Protein AF-A0A1D6H6R1-F1 (afdb_monomer)

pLDDT: mean 71.22, std 27.66, range [22.0, 96.31]

Secondary structure (DSSP, 8-state):
---PPPGGGTGGGG------------------------------------S--SSSSSSHHHHHHHHHHHHHHHHHHH-SSSSS----TT-TTHHHHHHHHHHHHTT-----S----EEEE-TTS-EEEEEETTEEEE-S-----GGG-GGG--------------SSPPTTSTT-SS------TTTTT-----

InterPro domains:
  IPR000806 Rab GDI protein [PR00892] (141-155)
  IPR000806 Rab GDI protein [PR00892] (184-194)
  IPR018203 GDP dissociation inhibitor [PF00996] (69-194)
  IPR018203 GDP dissociation inhibitor [PR00891] (73-90)
  IPR018203 GDP dissociation inhibitor [PR00891] (91-112)
  IPR018203 GDP dissociation inhibitor [PTHR11787] (65-194)
  IPR036188 FAD/NAD(P)-binding domain superfamily [G3DSA:3.50.50.60] (46-194)
  IPR036188 FAD/NAD(P)-binding domain superfamily [SSF51905] (69-191)

Sequence (194 aa):
MSRSISSAEVDRFAGGAGSPPSSSSSAQSPVRSTPVSVVLIWSCCRSTSSRHFQWRATTVQLYLPIVCLYLYAHSLARFQGGSPYIYPLYGLGELPQGFARLSAVYGGTYMLNKPDCKVEFDMEGKVCGVTSEGETAKCKKVVCDPSYLQNKVRKIGRVVRAIAIMSHPIPNTNESHSVQIILPQKQLGRRSNM

Mean predicted aligned error: 16.02 Å

Solvent-accessible surface area (backbone atoms only — not comparable to full-atom values): 13926 Å² total; per-residue (Å²): 140,86,81,83,85,56,78,75,65,60,60,67,76,72,74,84,81,89,84,89,90,83,90,82,90,82,82,90,78,91,79,81,91,70,88,80,80,84,76,89,70,90,72,82,78,81,76,90,72,88,86,89,82,89,79,70,72,73,69,58,69,67,50,54,63,54,51,53,50,51,52,46,54,55,39,32,72,70,45,95,75,87,44,61,75,84,78,61,81,93,37,79,67,51,57,63,52,51,53,51,51,55,40,40,76,75,72,48,86,85,83,78,94,72,62,78,62,41,75,41,62,45,98,88,69,45,58,48,28,39,34,35,90,90,45,71,52,75,40,83,74,87,87,78,62,63,85,74,42,61,93,81,58,78,92,79,76,86,84,90,85,85,90,83,89,72,98,64,68,65,84,95,50,86,72,48,94,72,84,86,86,84,79,60,46,77,84,68,74,52,82,81,87,110

Organism: Zea mays (NCBI:txid4577)

Radius of gyration: 25.74 Å; Cα contacts (8 Å, |Δi|>4): 86; chains: 1; bounding box: 51×43×66 Å

Foldseek 3Di:
DDDDDDPVVVVVVVDDDDDDDDDDDDDDDDDDDDPPPPPPDPPPDPDDDDDPDPPPPPVVPPVVVVVVVVLQVVLCVPDPPNGSDDADPVGPVVVVVVVVVVVVVVVDDDDPPFPDWAFDADPVRFTQFIDTPNDTDGDRDDDDDCVRPVVPDDDDDDDDDDDDDDPAADPPPVRDPDDDDDDDCVNVVHPPPD

Structure (mmCIF, N/CA/C/O backbone):
data_AF-A0A1D6H6R1-F1
#
_entry.id   AF-A0A1D6H6R1-F1
#
loop_
_atom_site.group_PDB
_atom_site.id
_atom_site.type_symbol
_atom_site.label_atom_id
_atom_site.label_alt_id
_atom_site.label_comp_id
_atom_site.label_asym_id
_atom_site.label_entity_id
_atom_site.label_seq_id
_atom_site.pdbx_PDB_ins_code
_atom_site.Cartn_x
_atom_site.Cartn_y
_atom_site.Cartn_z
_atom_site.occupancy
_atom_site.B_iso_or_equiv
_atom_site.auth_seq_id
_atom_site.auth_comp_id
_atom_site.auth_asym_id
_atom_site.auth_atom_id
_atom_site.pdbx_PDB_model_num
ATOM 1 N N . MET A 1 1 ? -26.360 2.895 37.167 1.00 32.31 1 MET A N 1
ATOM 2 C CA . MET A 1 1 ? -25.215 2.838 38.102 1.00 32.31 1 MET A CA 1
ATOM 3 C C . MET A 1 1 ? -23.950 2.584 37.299 1.00 32.31 1 MET A C 1
ATOM 5 O O . MET A 1 1 ? -23.645 1.454 36.951 1.00 32.31 1 MET A O 1
ATOM 9 N N . SER A 1 2 ? -23.295 3.666 36.895 1.00 28.33 2 SER A N 1
ATOM 10 C CA . SER A 1 2 ? -22.092 3.689 36.064 1.00 28.33 2 SER A CA 1
ATOM 11 C C . SER A 1 2 ? -20.846 3.608 36.942 1.00 28.33 2 SER A C 1
ATOM 13 O O . SER A 1 2 ? -20.652 4.479 37.788 1.00 28.33 2 SER A O 1
ATOM 15 N N . ARG A 1 3 ? -19.984 2.613 36.726 1.00 25.69 3 ARG A N 1
ATOM 16 C CA . ARG A 1 3 ? -18.603 2.657 37.219 1.00 25.69 3 ARG A CA 1
ATOM 17 C C . ARG A 1 3 ? -17.678 2.959 36.046 1.00 25.69 3 ARG A C 1
ATOM 19 O O . ARG A 1 3 ? -17.574 2.179 35.107 1.00 25.69 3 ARG A O 1
ATOM 26 N N . SER A 1 4 ? -17.071 4.137 36.091 1.00 29.86 4 SER A N 1
ATOM 27 C CA . SER A 1 4 ? -15.922 4.525 35.281 1.00 29.86 4 SER A CA 1
ATOM 28 C C . SER A 1 4 ? -14.695 3.786 35.808 1.00 29.86 4 SER A C 1
ATOM 30 O O . SER A 1 4 ? -14.313 3.989 36.959 1.00 29.86 4 SER A O 1
ATOM 32 N N . ILE A 1 5 ? -14.106 2.928 34.983 1.00 34.84 5 ILE A N 1
ATOM 33 C CA . ILE A 1 5 ? -12.839 2.261 35.288 1.00 34.84 5 ILE A CA 1
ATOM 34 C C . ILE A 1 5 ? -11.719 3.299 35.138 1.00 34.84 5 ILE A C 1
ATOM 36 O O . ILE A 1 5 ? -11.653 4.000 34.125 1.00 34.84 5 ILE A O 1
ATOM 40 N N . SER A 1 6 ? -10.906 3.465 36.183 1.00 29.81 6 SER A N 1
ATOM 41 C CA . SER A 1 6 ? -9.798 4.423 36.230 1.00 29.81 6 SER A CA 1
ATOM 42 C C . SER A 1 6 ? -8.530 3.815 35.622 1.00 29.81 6 SER A C 1
ATOM 44 O O . SER A 1 6 ? -8.387 2.595 35.556 1.00 29.81 6 SER A O 1
ATOM 46 N N . SER A 1 7 ? -7.587 4.662 35.198 1.00 37.59 7 SER A N 1
ATOM 47 C CA . SER A 1 7 ? -6.332 4.263 34.539 1.00 37.59 7 SER A CA 1
ATOM 48 C C . SER A 1 7 ? -5.504 3.216 35.301 1.00 37.59 7 SER A C 1
ATOM 50 O O . SER A 1 7 ? -4.702 2.527 34.688 1.00 37.59 7 SER A O 1
ATOM 52 N N . ALA A 1 8 ? -5.737 3.039 36.605 1.00 33.97 8 ALA A N 1
ATOM 53 C CA . ALA A 1 8 ? -5.066 2.034 37.428 1.00 33.97 8 ALA A CA 1
ATOM 54 C C . ALA A 1 8 ? -5.493 0.582 37.121 1.00 33.97 8 ALA A C 1
ATOM 56 O O . ALA A 1 8 ? -4.781 -0.354 37.477 1.00 33.97 8 ALA A O 1
ATOM 57 N N . GLU A 1 9 ? -6.640 0.365 36.470 1.00 32.97 9 GLU A N 1
ATOM 58 C CA . GLU A 1 9 ? -7.107 -0.984 36.110 1.00 32.97 9 GLU A CA 1
ATOM 59 C C . GLU A 1 9 ? -6.503 -1.474 34.785 1.00 32.97 9 GLU A C 1
ATOM 61 O O . GLU A 1 9 ? -6.401 -2.678 34.570 1.00 32.97 9 GLU A O 1
ATOM 66 N N . VAL A 1 10 ? -6.010 -0.552 33.948 1.00 42.12 10 VAL A N 1
ATOM 67 C CA . VAL A 1 10 ? -5.266 -0.861 32.715 1.00 42.12 10 VAL A CA 1
ATOM 68 C C . VAL A 1 10 ? -3.865 -1.390 33.039 1.00 42.12 10 VAL A C 1
ATOM 70 O O . VAL A 1 10 ? -3.388 -2.303 32.375 1.00 42.12 10 VAL A O 1
ATOM 73 N N . ASP A 1 11 ? -3.230 -0.916 34.113 1.00 31.95 11 ASP A N 1
ATOM 74 C CA . ASP A 1 11 ? -1.878 -1.359 34.485 1.00 31.95 11 ASP A CA 1
ATOM 75 C C . ASP A 1 11 ? -1.830 -2.806 35.012 1.00 31.95 11 ASP A C 1
ATOM 77 O O . ASP A 1 11 ? -0.789 -3.461 34.942 1.00 31.95 11 ASP A O 1
ATOM 81 N N . ARG A 1 12 ? -2.963 -3.370 35.460 1.00 32.16 12 ARG A N 1
ATOM 82 C CA . ARG A 1 12 ? -3.049 -4.808 35.781 1.00 32.16 12 ARG A CA 1
ATOM 83 C C . ARG A 1 12 ? -3.042 -5.709 34.543 1.00 32.16 12 ARG A C 1
ATOM 85 O O . ARG A 1 12 ? -2.718 -6.884 34.684 1.00 32.16 12 ARG A O 1
ATOM 92 N N . PHE A 1 13 ? -3.336 -5.182 33.351 1.00 35.25 13 PHE A N 1
ATOM 93 C CA . PHE A 1 13 ? -3.274 -5.946 32.097 1.00 35.25 13 PHE A CA 1
ATOM 94 C C . PHE A 1 13 ? -1.839 -6.189 31.600 1.00 35.25 13 PHE A C 1
ATOM 96 O O . PHE A 1 13 ? -1.636 -7.041 30.741 1.00 35.25 13 PHE A O 1
ATOM 103 N N . ALA A 1 14 ? -0.839 -5.476 32.131 1.00 40.69 14 ALA A N 1
ATOM 104 C CA . ALA A 1 14 ? 0.542 -5.525 31.638 1.00 40.69 14 ALA A CA 1
ATOM 105 C C . ALA A 1 14 ? 1.522 -6.328 32.527 1.00 40.69 14 ALA A C 1
ATOM 107 O O . ALA A 1 14 ? 2.712 -6.403 32.222 1.00 40.69 14 ALA A O 1
ATOM 108 N N . GLY A 1 15 ? 1.066 -6.920 33.636 1.00 27.27 15 GLY A N 1
ATOM 109 C CA . GLY A 1 15 ? 1.947 -7.534 34.637 1.00 27.27 15 GLY A CA 1
ATOM 110 C C . GLY A 1 15 ? 2.238 -9.017 34.401 1.00 27.27 15 GLY A C 1
ATOM 111 O O . GLY A 1 15 ? 1.460 -9.862 34.833 1.00 27.27 15 GLY A O 1
ATOM 112 N N . GLY A 1 16 ? 3.386 -9.346 33.796 1.00 27.36 16 GLY A N 1
ATOM 113 C CA . GLY A 1 16 ? 3.821 -10.740 33.654 1.00 27.36 16 GLY A CA 1
ATOM 114 C C . GLY A 1 16 ? 5.243 -10.972 33.130 1.00 27.36 16 GLY A C 1
ATOM 115 O O . GLY A 1 16 ? 5.381 -11.701 32.158 1.00 27.36 16 GLY A O 1
ATOM 116 N N . ALA A 1 17 ? 6.276 -10.374 33.748 1.00 33.66 17 ALA A N 1
ATOM 117 C CA . ALA A 1 17 ? 7.643 -10.929 33.893 1.00 33.66 17 ALA A CA 1
ATOM 118 C C . ALA A 1 17 ? 8.566 -9.946 34.664 1.00 33.66 17 ALA A C 1
ATOM 120 O O . ALA A 1 17 ? 8.769 -8.820 34.219 1.00 33.66 17 ALA A O 1
ATOM 121 N N . GLY A 1 18 ? 9.125 -10.362 35.813 1.00 26.91 18 GLY A N 1
ATOM 122 C CA . GLY A 1 18 ? 10.263 -9.699 36.498 1.00 26.91 18 GLY A CA 1
ATOM 123 C C . GLY A 1 18 ? 11.606 -10.076 35.838 1.00 26.91 18 GLY A C 1
ATOM 124 O O . GLY A 1 18 ? 11.633 -11.031 35.070 1.00 26.91 18 GLY A O 1
ATOM 125 N N . SER A 1 19 ? 12.766 -9.429 36.027 1.00 30.88 19 SER A N 1
ATOM 126 C CA . SER A 1 19 ? 13.337 -8.525 37.058 1.00 30.88 19 SER A CA 1
ATOM 127 C C . SER A 1 19 ? 14.607 -7.815 36.451 1.00 30.88 19 SER A C 1
ATOM 129 O O . SER A 1 19 ? 14.811 -7.958 35.250 1.00 30.88 19 SER A O 1
ATOM 131 N N . PRO A 1 20 ? 15.532 -7.142 37.192 1.00 36.28 20 PRO A N 1
ATOM 132 C CA . PRO A 1 20 ? 15.551 -5.707 37.542 1.00 36.28 20 PRO A CA 1
ATOM 133 C C . PRO A 1 20 ? 16.858 -4.968 37.054 1.00 36.28 20 PRO A C 1
ATOM 135 O O . PRO A 1 20 ? 17.409 -5.371 36.036 1.00 36.28 20 PRO A O 1
ATOM 138 N N . PRO A 1 21 ? 17.350 -3.851 37.653 1.00 35.62 21 PRO A N 1
ATOM 139 C CA . PRO A 1 21 ? 17.258 -2.494 37.098 1.00 35.62 21 PRO A CA 1
ATOM 140 C C . PRO A 1 21 ? 18.612 -1.825 36.746 1.00 35.62 21 PRO A C 1
ATOM 142 O O . PRO A 1 21 ? 19.658 -2.165 37.292 1.00 35.62 21 PRO A O 1
ATOM 145 N N . SER A 1 22 ? 18.587 -0.760 35.935 1.00 29.23 22 SER A N 1
ATOM 146 C CA . SER A 1 22 ? 19.674 0.233 35.906 1.00 29.23 22 SER A CA 1
ATOM 147 C C . SER A 1 22 ? 19.120 1.656 35.871 1.00 29.23 22 SER A C 1
ATOM 149 O O . SER A 1 22 ? 18.407 2.058 34.955 1.00 29.23 22 SER A O 1
ATOM 151 N N . SER A 1 23 ? 19.461 2.392 36.921 1.00 26.36 23 SER A N 1
ATOM 152 C CA . SER A 1 23 ? 19.152 3.783 37.225 1.00 26.36 23 SER A CA 1
AT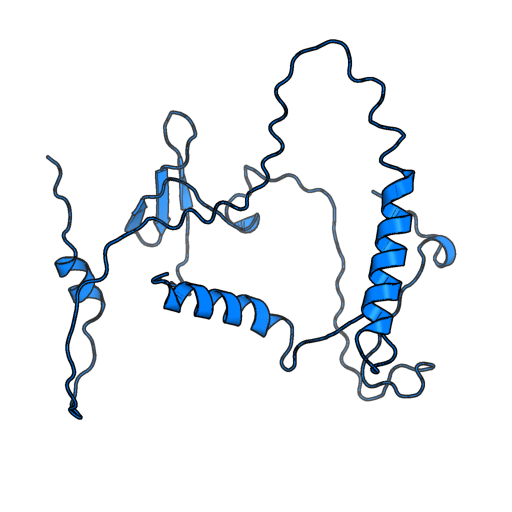OM 153 C C . SER A 1 23 ? 19.670 4.785 36.191 1.00 26.36 23 SER A C 1
ATOM 155 O O . SER A 1 23 ? 20.844 4.752 35.836 1.00 26.36 23 SER A O 1
ATOM 157 N N . SER A 1 24 ? 18.862 5.787 35.847 1.00 28.64 24 SER A N 1
ATOM 158 C CA . SER A 1 24 ? 19.254 7.194 36.035 1.00 28.64 24 SER A CA 1
ATOM 159 C C . SER A 1 24 ? 18.058 8.126 35.833 1.00 28.64 24 SER A C 1
ATOM 161 O O . SER A 1 24 ? 17.259 8.012 34.911 1.00 28.64 24 SER A O 1
ATOM 163 N N . SER A 1 25 ? 17.931 9.019 36.800 1.00 24.08 25 SER A N 1
ATOM 164 C CA . SER A 1 25 ? 16.938 10.064 36.989 1.00 24.08 25 SER A CA 1
ATOM 165 C C . SER A 1 25 ? 17.108 11.241 36.027 1.00 24.08 25 SER A C 1
ATOM 167 O O . SER A 1 25 ? 18.229 11.706 35.842 1.00 24.08 25 SER A O 1
ATOM 169 N N . SER A 1 26 ? 16.008 11.839 35.560 1.00 27.97 26 SER A N 1
ATOM 170 C CA . SER A 1 26 ? 15.872 13.308 35.535 1.00 27.97 26 SER A CA 1
ATOM 171 C C . SER A 1 26 ? 14.439 13.777 35.229 1.00 27.97 26 SER A C 1
ATOM 173 O O . SER A 1 26 ? 13.872 13.510 34.180 1.00 27.97 26 SER A O 1
ATOM 175 N N . ALA A 1 27 ? 13.886 14.474 36.226 1.00 27.47 27 ALA A N 1
ATOM 176 C CA . ALA A 1 27 ? 12.969 15.616 36.181 1.00 27.47 27 ALA A CA 1
ATOM 177 C C . ALA A 1 27 ? 11.822 15.656 35.143 1.00 27.47 27 ALA A C 1
ATOM 179 O O . ALA A 1 27 ? 11.993 16.018 33.981 1.00 27.47 27 ALA A O 1
ATOM 180 N N . GLN A 1 28 ? 10.600 15.461 35.650 1.00 24.27 28 GLN A N 1
ATOM 181 C CA . GLN A 1 28 ? 9.362 15.967 35.054 1.00 24.27 28 GLN A CA 1
ATOM 182 C C . GLN A 1 28 ? 9.297 17.501 35.136 1.00 24.27 28 GLN A C 1
ATOM 184 O O . GLN A 1 28 ? 9.602 18.092 36.171 1.00 24.27 28 GLN A O 1
ATOM 189 N N . SER A 1 29 ? 8.786 18.133 34.079 1.00 29.12 29 SER A N 1
ATOM 190 C CA . SER A 1 29 ? 8.132 19.445 34.155 1.00 29.12 29 SER A CA 1
ATOM 191 C C . SER A 1 29 ? 6.870 19.439 33.273 1.00 29.12 29 SER A C 1
ATOM 193 O O . SER A 1 29 ? 6.821 18.700 32.286 1.00 29.12 29 SER A O 1
ATOM 195 N N . PRO A 1 30 ? 5.803 20.174 33.643 1.00 26.70 30 PRO A N 1
ATOM 196 C CA . PRO A 1 30 ? 4.476 19.971 33.076 1.00 26.70 30 PRO A CA 1
ATOM 197 C C . PRO A 1 30 ? 4.277 20.854 31.840 1.00 26.70 30 PRO A C 1
ATOM 199 O O . PRO A 1 30 ? 4.249 22.080 31.947 1.00 26.70 30 PRO A O 1
ATOM 202 N N . VAL A 1 31 ? 4.087 20.257 30.660 1.00 30.23 31 VAL A N 1
ATOM 203 C CA . VAL A 1 31 ? 3.723 21.016 29.453 1.00 30.23 31 VAL A CA 1
ATOM 204 C C . VAL A 1 31 ? 2.234 20.847 29.173 1.00 30.23 31 VAL A C 1
ATOM 206 O O . VAL A 1 31 ? 1.738 19.756 28.901 1.00 30.23 31 VAL A O 1
ATOM 209 N N . ARG A 1 32 ? 1.535 21.980 29.293 1.00 25.09 32 ARG A N 1
ATOM 210 C CA . ARG A 1 32 ? 0.114 22.213 29.015 1.00 25.09 32 ARG A CA 1
ATOM 211 C C . ARG A 1 32 ? -0.384 21.474 27.772 1.00 25.09 32 ARG A C 1
ATOM 213 O O . ARG A 1 32 ? 0.149 21.626 26.676 1.00 25.09 32 ARG A O 1
ATOM 220 N N . SER A 1 33 ? -1.500 20.780 27.954 1.00 27.66 33 SER A N 1
ATOM 221 C CA . SER A 1 33 ? -2.322 20.196 26.906 1.00 27.66 33 SER A CA 1
ATOM 222 C C . SER A 1 33 ? -2.889 21.281 25.984 1.00 27.66 33 SER A C 1
ATOM 224 O O . SER A 1 33 ? -3.720 22.099 26.376 1.00 27.66 33 SER A O 1
ATOM 226 N N . THR A 1 34 ? -2.467 21.264 24.724 1.00 29.52 34 THR A N 1
ATOM 227 C CA . THR A 1 34 ? -3.212 21.880 23.622 1.00 29.52 34 THR A CA 1
ATOM 228 C C . THR A 1 34 ? -3.677 20.749 22.707 1.00 29.52 34 THR A C 1
ATOM 230 O O . THR A 1 34 ? -2.868 19.899 22.331 1.00 29.52 34 THR A O 1
ATOM 233 N N . PRO A 1 35 ? -4.974 20.652 22.370 1.00 30.62 35 PRO A N 1
ATOM 234 C CA . PRO A 1 35 ? -5.436 19.640 21.435 1.00 30.62 35 PRO A CA 1
ATOM 235 C C . PRO A 1 35 ? -5.021 20.048 20.018 1.00 30.62 35 PRO A C 1
ATOM 237 O O . PRO A 1 35 ? -5.662 20.886 19.380 1.00 30.62 35 PRO A O 1
ATOM 240 N N . VAL A 1 36 ? -3.939 19.449 19.518 1.00 28.55 36 VAL A N 1
ATOM 241 C CA . VAL A 1 36 ? -3.535 19.570 18.114 1.00 28.55 36 VAL A CA 1
ATOM 242 C C . VAL A 1 36 ? -4.574 18.834 17.270 1.00 28.55 36 VAL A C 1
ATOM 244 O O . VAL A 1 36 ? -4.577 17.611 17.143 1.00 28.55 36 VAL A O 1
ATOM 247 N N . SER A 1 37 ? -5.510 19.602 16.723 1.00 27.05 37 SER A N 1
ATOM 248 C CA . SER A 1 37 ? -6.520 19.119 15.789 1.00 27.05 37 SER A CA 1
ATOM 249 C C . SER A 1 37 ? -5.871 18.886 14.426 1.00 27.05 37 SER A C 1
ATOM 251 O O . SER A 1 37 ? -5.949 19.736 13.545 1.00 27.05 37 SER A O 1
ATOM 253 N N . VAL A 1 38 ? -5.232 17.732 14.226 1.00 28.67 38 VAL A N 1
ATOM 254 C CA . VAL A 1 38 ? -4.884 17.274 12.873 1.00 28.67 38 VAL A CA 1
ATOM 255 C C . VAL A 1 38 ? -6.112 16.586 12.283 1.00 28.67 38 VAL A C 1
ATOM 257 O O . VAL A 1 38 ? -6.281 15.371 12.346 1.00 28.67 38 VAL A O 1
ATOM 260 N N . VAL A 1 39 ? -7.010 17.398 11.729 1.00 30.48 39 VAL A N 1
ATOM 261 C CA . VAL A 1 39 ? -8.078 16.950 10.831 1.00 30.48 39 VAL A CA 1
ATOM 262 C C . VAL A 1 39 ? -7.702 17.419 9.431 1.00 30.48 39 VAL A C 1
ATOM 264 O O . VAL A 1 39 ? -8.123 18.477 8.982 1.00 30.48 39 VAL A O 1
ATOM 267 N N . LEU A 1 40 ? -6.908 16.619 8.723 1.00 27.75 40 LEU A N 1
ATOM 268 C CA . LEU A 1 40 ? -6.847 16.682 7.264 1.00 27.75 40 LEU A CA 1
ATOM 269 C C . LEU A 1 40 ? -7.762 15.590 6.710 1.00 27.75 40 LEU A C 1
ATOM 271 O O . LEU A 1 40 ? -7.327 14.549 6.232 1.00 27.75 40 LEU A O 1
ATOM 275 N N . ILE A 1 41 ? -9.066 15.840 6.815 1.00 33.06 41 ILE A N 1
ATOM 276 C CA . ILE A 1 41 ? -10.070 15.184 5.980 1.00 33.06 41 ILE A CA 1
ATOM 277 C C . ILE A 1 41 ? -10.738 16.313 5.217 1.00 33.06 41 ILE A C 1
ATOM 279 O O . ILE A 1 41 ? -11.607 17.011 5.740 1.00 33.06 41 ILE A O 1
ATOM 283 N N . TRP A 1 42 ? -10.298 16.513 3.977 1.00 22.00 42 TRP A N 1
ATOM 284 C CA . TRP A 1 42 ? -10.991 17.370 3.030 1.00 22.00 42 TRP A CA 1
ATOM 285 C C . TRP A 1 42 ? -12.306 16.680 2.652 1.00 22.00 42 TRP A C 1
ATOM 287 O O . TRP A 1 42 ? -12.403 15.933 1.682 1.00 22.00 42 TRP A O 1
ATOM 297 N N . SER A 1 43 ? -13.316 16.866 3.500 1.00 31.03 43 SER A N 1
ATOM 298 C CA . SER A 1 43 ? -14.686 16.467 3.217 1.00 31.03 43 SER A CA 1
ATOM 299 C C . SER A 1 43 ? -15.276 17.505 2.269 1.00 31.03 43 SER A C 1
ATOM 301 O O . SER A 1 43 ? -15.626 18.615 2.673 1.00 31.03 43 SER A O 1
ATOM 303 N N . CYS A 1 44 ? -15.345 17.162 0.983 1.00 26.42 44 CYS A N 1
ATOM 304 C CA . CYS A 1 44 ? -16.134 17.905 0.011 1.00 26.42 44 CYS A CA 1
ATOM 305 C C . CYS A 1 44 ? -17.617 17.695 0.358 1.00 26.42 44 CYS A C 1
ATOM 307 O O . CYS A 1 44 ? -18.255 16.737 -0.076 1.00 26.42 44 CYS A O 1
ATOM 309 N N . CYS A 1 45 ? -18.137 18.569 1.219 1.00 30.45 45 CYS A N 1
ATOM 310 C CA . CYS A 1 45 ? -19.526 18.582 1.647 1.00 30.45 45 CYS A CA 1
ATOM 311 C C . CYS A 1 45 ? -20.411 18.986 0.454 1.00 30.45 45 CYS A C 1
ATOM 313 O O . CYS A 1 45 ? -20.544 20.165 0.125 1.00 30.45 45 CYS A O 1
ATOM 315 N N . ARG A 1 46 ? -20.983 17.996 -0.240 1.00 30.91 46 ARG A N 1
ATOM 316 C CA . ARG A 1 46 ? -22.038 18.200 -1.242 1.00 30.91 46 ARG A CA 1
ATOM 317 C C . ARG A 1 46 ? -23.357 18.431 -0.505 1.00 30.91 46 ARG A C 1
ATOM 319 O O . ARG A 1 46 ? -24.080 17.486 -0.212 1.00 30.91 46 ARG A O 1
ATOM 326 N N . SER A 1 47 ? -23.652 19.693 -0.198 1.00 29.16 47 SER A N 1
ATOM 327 C CA . SER A 1 47 ? -25.014 20.111 0.134 1.00 29.16 47 SER A CA 1
ATOM 328 C C . SER A 1 47 ? -25.797 20.291 -1.164 1.00 29.16 47 SER A C 1
ATOM 330 O O . SER A 1 47 ? -25.427 21.079 -2.037 1.00 29.16 47 SER A O 1
ATOM 332 N N . THR A 1 48 ? -26.844 19.491 -1.307 1.00 36.44 48 THR A N 1
ATOM 333 C CA . THR A 1 48 ? -27.770 19.493 -2.434 1.00 36.44 48 THR A CA 1
ATOM 334 C C . THR A 1 48 ? -28.686 20.709 -2.315 1.00 36.44 48 THR A C 1
ATOM 336 O O . THR A 1 48 ? -29.647 20.685 -1.554 1.00 36.44 48 THR A O 1
ATOM 339 N N . SER A 1 49 ? -28.415 21.763 -3.083 1.00 29.03 49 SER A N 1
ATOM 340 C CA . SER A 1 49 ? -29.443 22.738 -3.449 1.00 29.03 49 SER A CA 1
ATOM 341 C C . SER A 1 49 ? -29.456 22.888 -4.963 1.00 29.03 49 SER A C 1
ATOM 343 O O . SER A 1 49 ? -28.444 23.176 -5.602 1.00 29.03 49 SER A O 1
ATOM 345 N N . SER A 1 50 ? -30.610 22.549 -5.523 1.00 39.06 50 SER A N 1
ATOM 346 C CA . SER A 1 50 ? -30.887 22.452 -6.947 1.00 39.06 50 SER A CA 1
ATOM 347 C C . SER A 1 50 ? -30.865 23.815 -7.632 1.00 39.06 50 SER A C 1
ATOM 349 O O . SER A 1 50 ? -31.392 24.788 -7.101 1.00 39.06 50 SER A O 1
ATOM 351 N N . ARG A 1 51 ? -30.421 23.779 -8.898 1.00 33.69 51 ARG A N 1
ATOM 352 C CA . ARG A 1 51 ? -30.401 24.834 -9.935 1.00 33.69 51 ARG A CA 1
ATOM 353 C C . ARG A 1 51 ? -29.114 25.681 -9.915 1.00 33.69 51 ARG A C 1
ATOM 355 O O . ARG A 1 51 ? -28.817 26.337 -8.934 1.00 33.69 51 ARG A O 1
ATOM 362 N N . HIS A 1 52 ? -28.383 25.659 -11.040 1.00 34.22 52 HIS A N 1
ATOM 363 C CA . HIS A 1 52 ? -27.047 26.243 -11.314 1.00 34.22 52 HIS A CA 1
ATOM 364 C C . HIS A 1 52 ? -25.800 25.375 -11.048 1.00 34.22 52 HIS A C 1
ATOM 366 O O . HIS A 1 52 ? -24.852 25.807 -10.398 1.00 34.22 52 HIS A O 1
ATOM 372 N N . PHE A 1 53 ? -25.714 24.178 -11.644 1.00 35.00 53 PHE A N 1
ATOM 373 C CA . PHE A 1 53 ? -24.432 23.452 -11.702 1.00 35.00 53 PHE A CA 1
ATOM 374 C C . PHE A 1 53 ? -24.224 22.679 -13.010 1.00 35.00 53 PHE A C 1
ATOM 376 O O . PHE A 1 53 ? -23.949 21.483 -13.008 1.00 35.00 53 PHE A O 1
ATOM 383 N N . GLN A 1 54 ? -24.357 23.366 -14.147 1.00 34.09 54 GLN A N 1
ATOM 384 C CA . GLN A 1 54 ? -24.162 22.764 -15.474 1.00 34.09 54 GLN A CA 1
ATOM 385 C C . GLN A 1 54 ? -22.802 23.102 -16.126 1.00 34.09 54 GLN A C 1
ATOM 387 O O . GLN A 1 54 ? -22.537 22.659 -17.234 1.00 34.09 54 GLN A O 1
ATOM 392 N N . TRP A 1 55 ? -21.894 23.805 -15.428 1.00 25.59 55 TRP A N 1
ATOM 393 C CA . TRP A 1 55 ? -20.614 24.280 -15.997 1.00 25.59 55 TRP A CA 1
ATOM 394 C C . TRP A 1 55 ? -19.323 23.668 -15.411 1.00 25.59 55 TRP A C 1
ATOM 396 O O . TRP A 1 55 ? -18.234 24.100 -15.766 1.00 25.59 55 TRP A O 1
ATOM 406 N N . ARG A 1 56 ? -19.383 22.651 -14.536 1.00 33.84 56 ARG A N 1
ATOM 407 C CA . ARG A 1 56 ? -18.172 22.099 -13.870 1.00 33.84 56 ARG A CA 1
ATOM 408 C C . ARG A 1 56 ? -17.672 20.734 -14.355 1.00 33.84 56 ARG A C 1
ATOM 410 O O . ARG A 1 56 ? -16.660 20.264 -13.847 1.00 33.84 56 ARG A O 1
ATOM 417 N N . ALA A 1 57 ? -18.335 20.095 -15.315 1.00 40.66 57 ALA A N 1
ATO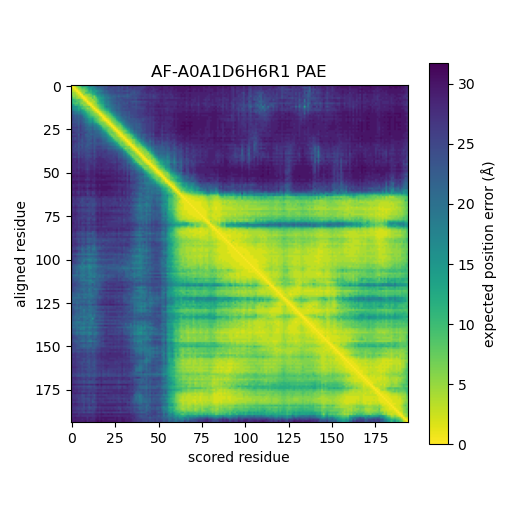M 418 C CA . ALA A 1 57 ? -17.937 18.757 -15.769 1.00 40.66 57 ALA A CA 1
ATOM 419 C C . ALA A 1 57 ? -16.861 18.774 -16.873 1.00 40.66 57 ALA A C 1
ATOM 421 O O . ALA A 1 57 ? -16.036 17.869 -16.933 1.00 40.66 57 ALA A O 1
ATOM 422 N N . THR A 1 58 ? -16.817 19.803 -17.721 1.00 41.94 58 THR A N 1
ATOM 423 C CA . THR A 1 58 ? -15.926 19.844 -18.895 1.00 41.94 58 THR A CA 1
ATOM 424 C C . THR A 1 58 ? -14.515 20.361 -18.593 1.00 41.94 58 THR A C 1
ATOM 426 O O . THR A 1 58 ? -13.562 19.892 -19.208 1.00 41.94 58 THR A O 1
ATOM 429 N N . THR A 1 59 ? -14.330 21.242 -17.605 1.00 42.66 59 THR A N 1
ATOM 430 C CA . THR A 1 59 ? -13.003 21.811 -17.274 1.00 42.66 59 THR A CA 1
ATOM 431 C C . THR A 1 59 ? -12.093 20.841 -16.501 1.00 42.66 59 THR A C 1
ATOM 433 O O . THR A 1 59 ? -10.872 20.955 -16.562 1.00 42.66 59 THR A O 1
ATOM 436 N N . VAL A 1 60 ? -12.656 19.847 -15.802 1.00 50.47 60 VAL A N 1
ATOM 437 C CA . VAL A 1 60 ? -11.883 18.861 -15.011 1.00 50.47 60 VAL A CA 1
ATOM 438 C C . VAL A 1 60 ? -11.243 17.781 -15.899 1.00 50.47 60 VAL A C 1
ATOM 440 O O . VAL A 1 60 ? -10.199 17.232 -15.549 1.00 50.47 60 VAL A O 1
ATOM 443 N N . GLN A 1 61 ? -11.811 17.517 -17.080 1.00 49.34 61 GLN A N 1
ATOM 444 C CA . GLN A 1 61 ? -11.400 16.407 -17.947 1.00 49.34 61 GLN A CA 1
ATOM 445 C C . GLN A 1 61 ? -10.023 16.618 -18.610 1.00 49.34 61 GLN A C 1
ATOM 447 O O . GLN A 1 61 ? -9.322 15.647 -18.884 1.00 49.34 61 GLN A O 1
ATOM 452 N N . LEU A 1 62 ? -9.615 17.872 -18.853 1.00 53.34 62 LEU A N 1
ATOM 453 C CA . LEU A 1 62 ? -8.357 18.208 -19.543 1.00 53.34 62 LEU A CA 1
ATOM 454 C C . LEU A 1 62 ? -7.187 18.507 -18.596 1.00 53.34 62 LEU A C 1
ATOM 456 O O . LEU A 1 62 ? -6.033 18.363 -18.989 1.00 53.34 62 LEU A O 1
ATOM 460 N N . TYR A 1 63 ? -7.457 18.886 -17.346 1.00 66.50 63 TYR A N 1
ATOM 461 C CA . TYR A 1 63 ? -6.399 19.232 -16.392 1.00 66.50 63 TYR A CA 1
ATOM 462 C C . TYR A 1 63 ? -5.695 17.989 -15.830 1.00 66.50 63 TYR A C 1
ATOM 464 O O . TYR A 1 63 ? -4.480 17.982 -15.647 1.00 66.50 63 TYR A O 1
ATOM 472 N N . LEU A 1 64 ? -6.443 16.902 -15.618 1.00 74.81 64 LEU A N 1
ATOM 473 C CA . LEU A 1 64 ? -5.924 15.668 -15.031 1.00 74.81 64 LEU A CA 1
ATOM 474 C C . LEU A 1 64 ? -4.719 15.058 -15.785 1.00 74.81 64 LEU A C 1
ATOM 476 O O . LEU A 1 64 ? -3.705 14.806 -15.133 1.00 74.81 64 LEU A O 1
ATOM 480 N N . PRO A 1 65 ? -4.750 14.851 -17.122 1.00 85.62 65 PRO A N 1
ATOM 481 C CA . PRO A 1 65 ? -3.600 14.281 -17.830 1.00 85.62 65 PRO A CA 1
ATOM 482 C C . PRO A 1 65 ? -2.362 15.187 -17.785 1.00 85.62 65 PRO A C 1
ATOM 484 O O . PRO A 1 65 ? -1.245 14.686 -17.668 1.00 85.62 65 PRO A O 1
ATOM 487 N N . ILE A 1 66 ? -2.553 16.509 -17.823 1.00 89.12 66 ILE A N 1
ATOM 488 C CA . ILE A 1 66 ? -1.458 17.488 -17.765 1.00 89.12 66 ILE A CA 1
ATOM 489 C C . ILE A 1 66 ? -0.776 17.437 -16.394 1.00 89.12 66 ILE A C 1
ATOM 491 O O . ILE A 1 66 ? 0.451 17.407 -16.316 1.00 89.12 66 ILE A O 1
ATOM 495 N N . VAL A 1 67 ? -1.555 17.349 -15.312 1.00 91.19 67 VAL A N 1
ATOM 496 C CA . VAL A 1 67 ? -1.014 17.207 -13.953 1.00 91.19 67 VAL A CA 1
ATOM 497 C C . VAL A 1 67 ? -0.244 15.898 -13.797 1.00 91.19 67 VAL A C 1
ATOM 499 O O . VAL A 1 67 ? 0.845 15.903 -13.228 1.00 91.19 67 VAL A O 1
ATOM 502 N N . CYS A 1 68 ? -0.756 14.783 -14.326 1.00 90.69 68 CYS A N 1
ATOM 503 C CA . CYS A 1 68 ? -0.044 13.504 -14.278 1.00 90.69 68 CYS A CA 1
ATOM 504 C C . CYS A 1 68 ? 1.298 13.560 -15.023 1.00 90.69 68 CYS A C 1
ATOM 506 O O . CYS A 1 68 ? 2.294 13.051 -14.510 1.00 90.69 68 CYS A O 1
ATOM 508 N N . LEU A 1 69 ? 1.341 14.202 -16.196 1.00 92.38 69 LEU A N 1
ATOM 509 C CA . LEU A 1 69 ? 2.578 14.377 -16.959 1.00 92.38 69 LEU A CA 1
ATOM 510 C C . LEU A 1 69 ? 3.579 15.266 -16.213 1.00 92.38 69 LEU A C 1
ATOM 512 O O . LEU A 1 69 ? 4.758 14.926 -16.128 1.00 92.38 69 LEU A O 1
ATOM 516 N N . TYR A 1 70 ? 3.101 16.368 -15.633 1.00 93.25 70 TYR A N 1
ATOM 517 C CA . TYR A 1 70 ? 3.930 17.258 -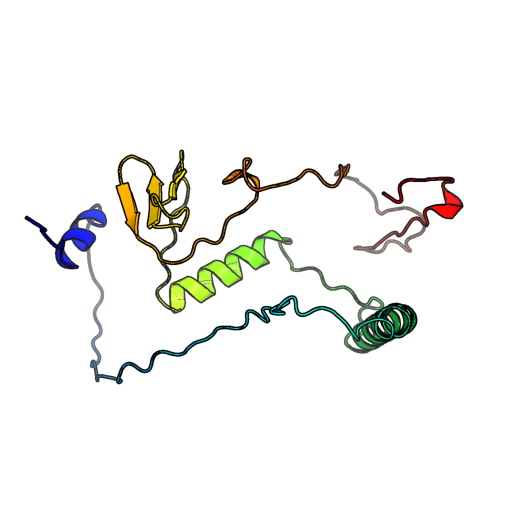14.825 1.00 93.25 70 TYR A CA 1
ATOM 518 C C . TYR A 1 70 ? 4.521 16.527 -13.615 1.00 93.25 70 TYR A C 1
ATOM 520 O O . TYR A 1 70 ? 5.724 16.599 -13.380 1.00 93.25 70 TYR A O 1
ATOM 528 N N . LEU A 1 71 ? 3.703 15.762 -12.884 1.00 93.88 71 LEU A N 1
ATOM 529 C CA . LEU A 1 71 ? 4.163 14.945 -11.758 1.00 93.88 71 LEU A CA 1
ATOM 530 C C . LEU A 1 71 ? 5.202 13.907 -12.194 1.00 93.88 71 LEU A C 1
ATOM 532 O O . LEU A 1 71 ? 6.201 13.726 -11.505 1.00 93.88 71 LEU A O 1
ATOM 536 N N . TYR A 1 72 ? 4.997 13.253 -13.338 1.00 93.06 72 TYR A N 1
ATOM 537 C CA . TYR A 1 72 ? 5.946 12.281 -13.880 1.00 93.06 72 TYR A CA 1
ATOM 538 C C . TYR A 1 72 ? 7.303 12.926 -14.200 1.00 93.06 72 TYR A C 1
ATOM 540 O O . TYR A 1 72 ? 8.337 12.443 -13.737 1.00 93.06 72 TYR A O 1
ATOM 548 N N . ALA A 1 73 ? 7.301 14.047 -14.927 1.00 92.44 73 ALA A N 1
ATOM 549 C CA . ALA A 1 73 ? 8.518 14.779 -15.280 1.00 92.44 73 ALA A CA 1
ATOM 550 C C . ALA A 1 73 ? 9.235 15.333 -14.039 1.00 92.44 73 ALA A C 1
ATOM 552 O O . ALA A 1 73 ? 10.454 15.224 -13.917 1.00 92.44 73 ALA A O 1
ATOM 553 N N . HIS A 1 74 ? 8.477 15.875 -13.086 1.00 93.00 74 HIS A N 1
ATOM 554 C CA . HIS A 1 74 ? 9.026 16.410 -11.846 1.00 93.00 74 HIS A CA 1
ATOM 555 C C . HIS A 1 74 ? 9.646 15.311 -10.966 1.00 93.00 74 HIS A C 1
ATOM 557 O O . HIS A 1 74 ? 10.709 15.510 -10.381 1.00 93.00 74 HIS A O 1
ATOM 563 N N . SER A 1 75 ? 9.019 14.134 -10.885 1.00 93.44 75 SER A N 1
ATOM 564 C CA . SER A 1 75 ? 9.581 12.986 -10.162 1.00 93.44 75 SER A CA 1
ATOM 565 C C . SER A 1 75 ? 10.833 12.432 -10.840 1.00 93.44 75 SER A C 1
ATOM 567 O O . SER A 1 75 ? 11.791 12.106 -10.142 1.00 93.44 75 SER A O 1
ATOM 569 N N . LEU A 1 76 ? 10.860 12.380 -12.177 1.00 92.06 76 LEU A N 1
ATOM 570 C CA . LEU A 1 76 ? 12.047 11.991 -12.947 1.00 92.06 76 LEU A CA 1
ATOM 571 C C . LEU A 1 76 ? 13.238 12.916 -12.688 1.00 92.06 76 LEU A C 1
ATOM 573 O O . LEU A 1 76 ? 14.356 12.444 -12.523 1.00 92.06 76 LEU A O 1
ATOM 577 N N . ALA A 1 77 ? 13.003 14.227 -12.635 1.00 91.44 77 ALA A N 1
ATOM 578 C CA . ALA A 1 77 ? 14.061 15.213 -12.431 1.00 91.44 77 ALA A CA 1
ATOM 579 C C . ALA A 1 77 ? 14.632 15.212 -11.001 1.00 91.44 77 ALA A C 1
ATOM 581 O O . ALA A 1 77 ? 15.681 15.804 -10.753 1.00 91.44 77 ALA A O 1
ATOM 582 N N . ARG A 1 78 ? 13.944 14.578 -10.043 1.00 91.44 78 ARG A N 1
ATOM 583 C CA . ARG A 1 78 ? 14.298 14.661 -8.623 1.00 91.44 78 ARG A CA 1
ATOM 584 C C . ARG A 1 78 ? 15.494 13.790 -8.241 1.00 91.44 78 ARG A C 1
ATOM 586 O O . ARG A 1 78 ? 16.226 14.155 -7.325 1.00 91.44 78 ARG A O 1
ATOM 593 N N . PHE A 1 79 ? 15.681 12.651 -8.904 1.00 86.88 79 PHE A N 1
ATOM 594 C CA . PHE A 1 79 ? 16.737 11.690 -8.585 1.00 86.88 79 PHE A CA 1
ATOM 595 C C . PHE A 1 79 ? 17.478 11.254 -9.851 1.00 86.88 79 PHE A C 1
ATOM 597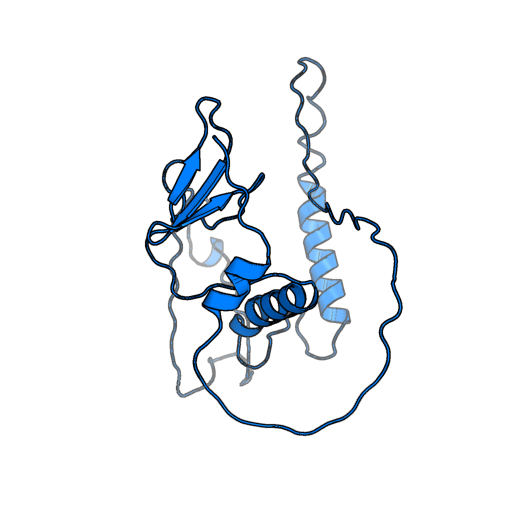 O O . PHE A 1 79 ? 16.882 11.101 -10.909 1.00 86.88 79 PHE A O 1
ATOM 604 N N . GLN A 1 80 ? 18.773 10.961 -9.731 1.00 77.06 80 GLN A N 1
ATOM 605 C CA . GLN A 1 80 ? 19.618 10.495 -10.846 1.00 77.06 80 GLN A CA 1
ATOM 606 C C . GLN A 1 80 ? 19.339 9.034 -11.262 1.00 77.06 80 GLN A C 1
ATOM 608 O O . GLN A 1 80 ? 20.033 8.486 -12.109 1.00 77.06 80 GLN A O 1
ATOM 613 N N . GLY A 1 81 ? 18.318 8.393 -10.684 1.00 72.69 81 GLY A N 1
ATOM 614 C CA . GLY A 1 81 ? 18.010 6.968 -10.844 1.00 72.69 81 GLY A CA 1
ATOM 615 C C . GLY A 1 81 ? 17.271 6.585 -12.130 1.00 72.69 81 GLY A C 1
ATOM 616 O O . GLY A 1 81 ? 16.726 5.488 -12.197 1.00 72.69 81 GLY A O 1
ATOM 617 N N . GLY A 1 82 ? 17.182 7.480 -13.122 1.00 81.25 82 GLY A N 1
ATOM 618 C CA . GLY A 1 82 ? 16.622 7.191 -14.452 1.00 81.25 82 GLY A CA 1
ATOM 619 C C . GLY A 1 82 ? 15.124 6.849 -14.500 1.00 81.25 82 GLY A C 1
ATOM 620 O O . GLY A 1 82 ? 14.596 6.590 -15.579 1.00 81.25 82 GLY A O 1
ATOM 621 N N . SER A 1 83 ? 14.420 6.855 -13.364 1.00 89.19 83 SER A N 1
ATOM 622 C CA . SER A 1 83 ? 12.987 6.566 -13.271 1.00 89.19 83 SER A CA 1
ATOM 623 C C . SER A 1 83 ? 12.306 7.449 -12.212 1.00 89.19 83 SER A C 1
ATOM 625 O O . SER A 1 83 ? 12.966 7.904 -11.277 1.00 89.19 83 SER A O 1
ATOM 627 N N . PRO A 1 84 ? 10.989 7.709 -12.325 1.00 92.50 84 PRO A N 1
ATOM 628 C CA . PRO A 1 84 ? 10.257 8.532 -11.361 1.00 92.50 84 PRO A CA 1
ATOM 629 C C . PRO A 1 84 ? 9.812 7.751 -10.117 1.00 92.50 84 PRO A C 1
ATOM 631 O O . PRO A 1 84 ? 9.050 8.279 -9.305 1.00 92.50 84 PRO A O 1
ATOM 634 N N . TYR A 1 85 ? 10.225 6.488 -9.986 1.00 92.62 85 TYR A N 1
ATOM 635 C CA . TYR A 1 85 ? 9.748 5.573 -8.959 1.00 92.62 85 TYR A CA 1
ATOM 636 C C . TYR A 1 85 ? 10.839 5.280 -7.939 1.00 92.62 85 TYR A C 1
ATOM 638 O O . TYR A 1 85 ? 12.016 5.161 -8.264 1.00 92.62 85 TYR A O 1
ATOM 646 N N . ILE A 1 86 ? 10.414 5.118 -6.691 1.00 92.56 86 ILE A N 1
ATOM 647 C CA . ILE A 1 86 ? 11.258 4.665 -5.591 1.00 92.56 86 ILE A CA 1
ATOM 648 C C . ILE A 1 86 ? 10.583 3.471 -4.930 1.00 92.56 86 ILE A C 1
ATOM 650 O O . ILE A 1 86 ? 9.354 3.419 -4.829 1.00 92.56 86 ILE A O 1
ATOM 654 N N . TYR A 1 87 ? 11.388 2.516 -4.479 1.00 91.56 87 TYR A N 1
ATOM 655 C CA . TYR A 1 87 ? 10.908 1.340 -3.772 1.00 91.56 87 TYR A CA 1
ATOM 656 C C . TYR A 1 87 ? 11.678 1.196 -2.456 1.00 91.56 87 TYR A C 1
ATOM 658 O O . TYR A 1 87 ? 12.909 1.247 -2.481 1.00 91.56 87 TYR A O 1
ATOM 666 N N . PRO A 1 88 ? 10.992 1.064 -1.307 1.00 93.62 88 PRO A N 1
ATOM 667 C CA . PRO A 1 88 ? 11.664 0.883 -0.030 1.00 93.62 88 PRO A CA 1
ATOM 668 C C . PRO A 1 88 ? 12.422 -0.444 -0.012 1.00 93.62 88 PRO A C 1
ATOM 670 O O . PRO A 1 88 ? 11.920 -1.480 -0.457 1.00 93.62 88 PRO A O 1
ATOM 673 N N . LEU A 1 89 ? 13.629 -0.413 0.548 1.00 91.94 89 LEU A N 1
ATOM 674 C CA . LEU A 1 89 ? 14.333 -1.638 0.910 1.00 91.94 89 LEU A CA 1
ATOM 675 C C . LEU A 1 89 ? 13.458 -2.430 1.893 1.00 91.94 89 LEU A C 1
ATOM 677 O O . LEU A 1 89 ? 12.758 -1.830 2.704 1.00 91.94 89 LEU A O 1
ATOM 681 N N . TYR A 1 90 ? 13.470 -3.760 1.780 1.00 92.31 90 TYR A N 1
ATOM 682 C CA . TYR A 1 90 ? 12.600 -4.689 2.530 1.00 92.31 90 TYR A CA 1
ATOM 683 C C . TYR A 1 90 ? 11.110 -4.678 2.140 1.00 92.31 90 TYR A C 1
ATOM 685 O O . TYR A 1 90 ? 10.321 -5.467 2.658 1.00 92.31 90 TYR A O 1
ATOM 693 N N . GLY A 1 91 ? 10.728 -3.883 1.137 1.00 93.00 91 GLY A N 1
ATOM 694 C CA . GLY A 1 91 ? 9.408 -3.943 0.520 1.00 93.00 91 GLY A CA 1
ATOM 695 C C . GLY A 1 91 ? 8.364 -3.024 1.144 1.00 93.00 91 GLY A C 1
ATOM 696 O O . GLY A 1 91 ? 8.614 -2.251 2.064 1.00 93.00 91 GLY A O 1
ATOM 697 N N . LEU A 1 92 ? 7.146 -3.082 0.601 1.00 93.06 92 LEU A N 1
ATOM 698 C CA . LEU A 1 92 ? 6.066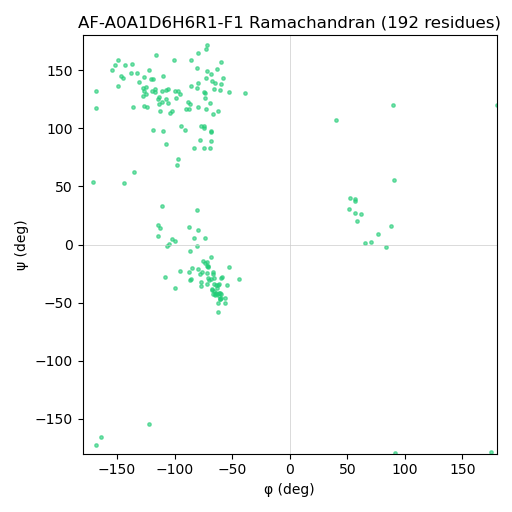 -2.153 0.962 1.00 93.06 92 LEU A CA 1
ATOM 699 C C . LEU A 1 92 ? 5.528 -2.334 2.393 1.00 93.06 92 LEU A C 1
ATOM 701 O O . LEU A 1 92 ? 4.774 -1.478 2.850 1.00 93.06 92 LEU A O 1
ATOM 705 N N . GLY A 1 93 ? 5.899 -3.414 3.091 1.00 92.94 93 GLY A N 1
ATOM 706 C CA . GLY A 1 93 ? 5.518 -3.669 4.486 1.00 92.94 93 GLY A CA 1
ATOM 707 C C . GLY A 1 93 ? 6.131 -2.682 5.486 1.00 92.94 93 GLY A C 1
ATOM 708 O O . GLY A 1 93 ? 5.531 -2.416 6.526 1.00 92.94 93 GLY A O 1
ATOM 709 N N . GLU A 1 94 ? 7.249 -2.046 5.133 1.00 93.56 94 GLU A N 1
ATOM 710 C CA . GLU A 1 94 ? 7.908 -1.051 5.989 1.00 93.56 94 GLU A CA 1
ATOM 711 C C . GLU A 1 94 ? 7.083 0.235 6.147 1.00 93.56 94 GLU A C 1
ATOM 713 O O . GLU A 1 94 ? 7.131 0.895 7.184 1.00 93.56 94 GLU A O 1
ATOM 718 N N . LEU A 1 95 ? 6.277 0.593 5.141 1.00 93.81 95 LEU A N 1
ATOM 719 C CA . LEU A 1 95 ? 5.432 1.790 5.186 1.00 93.81 95 LEU A CA 1
ATOM 720 C C . LEU A 1 95 ? 4.392 1.734 6.320 1.00 93.81 95 LEU A C 1
ATOM 722 O O . LEU A 1 95 ? 4.406 2.631 7.168 1.00 93.81 95 LEU A O 1
ATOM 726 N N . PRO A 1 96 ? 3.496 0.724 6.395 1.00 94.38 96 PRO A N 1
ATOM 727 C CA . PRO A 1 96 ? 2.539 0.634 7.493 1.00 94.38 96 PRO A CA 1
ATOM 728 C C . PRO A 1 96 ? 3.229 0.475 8.851 1.00 94.38 96 PRO A C 1
ATOM 730 O O . PRO A 1 96 ? 2.758 1.054 9.828 1.00 94.38 96 PRO A O 1
ATOM 733 N N . GLN A 1 97 ? 4.362 -0.228 8.922 1.00 93.88 97 GLN A N 1
ATOM 734 C CA . GLN A 1 97 ? 5.132 -0.366 10.159 1.00 93.88 97 GLN A CA 1
ATOM 735 C C . GLN A 1 97 ? 5.706 0.976 10.641 1.00 93.88 97 GLN A C 1
ATOM 737 O O . GLN A 1 97 ? 5.615 1.300 11.829 1.00 93.88 97 GLN A O 1
ATOM 742 N N . GLY A 1 98 ? 6.234 1.795 9.729 1.00 95.25 98 GLY A N 1
ATOM 743 C CA . GLY A 1 98 ? 6.722 3.139 10.032 1.00 95.25 98 GLY A CA 1
ATOM 744 C C . GLY A 1 98 ? 5.618 4.059 10.561 1.00 95.25 98 GLY A C 1
ATOM 745 O O . GLY A 1 98 ? 5.810 4.732 11.576 1.00 95.25 98 GLY A O 1
ATOM 746 N N . PHE A 1 99 ? 4.436 4.042 9.936 1.00 95.31 99 PHE A N 1
ATOM 747 C CA . PHE A 1 99 ? 3.284 4.814 10.419 1.00 95.31 99 PHE A CA 1
ATOM 748 C C . PHE A 1 99 ? 2.745 4.303 11.759 1.00 95.31 99 PHE A C 1
ATOM 750 O O . PHE A 1 99 ? 2.395 5.117 12.617 1.00 95.31 99 PHE A O 1
ATOM 757 N N . ALA A 1 100 ? 2.728 2.983 11.969 1.00 94.31 100 ALA A N 1
ATOM 758 C CA . ALA A 1 100 ? 2.334 2.398 13.245 1.00 94.31 100 ALA A CA 1
ATOM 759 C C . ALA A 1 100 ? 3.262 2.870 14.372 1.00 94.31 100 ALA A C 1
ATOM 761 O O . ALA A 1 100 ? 2.809 3.370 15.404 1.00 94.31 100 ALA A O 1
ATOM 762 N N . ARG A 1 101 ? 4.578 2.826 14.133 1.00 95.31 101 ARG A N 1
ATOM 763 C CA . ARG A 1 101 ? 5.577 3.341 15.074 1.00 95.31 101 ARG A CA 1
ATOM 764 C C . ARG A 1 101 ? 5.387 4.830 15.351 1.00 95.31 101 ARG A C 1
ATOM 766 O O . ARG A 1 101 ? 5.418 5.229 16.512 1.00 95.31 101 ARG A O 1
ATOM 773 N N . LEU A 1 102 ? 5.178 5.641 14.312 1.00 95.94 102 LEU A N 1
ATOM 774 C CA . LEU A 1 102 ? 4.949 7.078 14.469 1.00 95.94 102 LEU A CA 1
ATOM 775 C C . LEU A 1 102 ? 3.760 7.339 15.398 1.00 95.94 102 LEU A C 1
ATOM 777 O O . LEU A 1 102 ? 3.863 8.136 16.322 1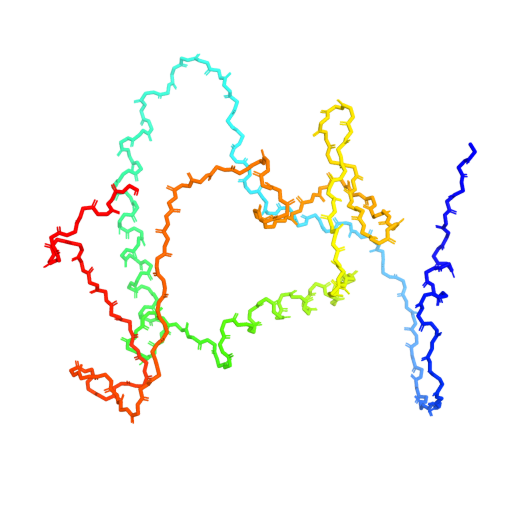.00 95.94 102 LEU A O 1
ATOM 781 N N . SER A 1 103 ? 2.648 6.634 15.205 1.00 95.50 103 SER A N 1
ATOM 782 C CA . SER A 1 103 ? 1.481 6.817 16.064 1.00 95.50 103 SER A CA 1
ATOM 783 C C . SER A 1 103 ? 1.686 6.276 17.481 1.00 95.50 103 SER A C 1
ATOM 785 O O . SER A 1 103 ? 1.141 6.877 18.402 1.00 95.50 103 SER A O 1
ATOM 787 N N . ALA A 1 104 ? 2.495 5.233 17.687 1.00 94.88 104 ALA A N 1
ATOM 788 C CA . ALA A 1 104 ? 2.850 4.771 19.030 1.00 94.88 104 ALA A CA 1
ATOM 789 C C . ALA A 1 104 ? 3.636 5.833 19.818 1.00 94.88 104 ALA A C 1
ATOM 791 O O . ALA A 1 104 ? 3.373 6.041 21.000 1.00 94.88 104 ALA A O 1
ATOM 792 N N . VAL A 1 105 ? 4.527 6.579 19.150 1.00 96.31 105 VAL A N 1
ATOM 793 C CA . VAL A 1 105 ? 5.253 7.713 19.759 1.00 96.31 105 VAL A CA 1
ATOM 794 C C . VAL A 1 105 ? 4.296 8.815 20.227 1.00 96.31 105 VAL A C 1
ATOM 796 O O . VAL A 1 105 ? 4.531 9.438 21.257 1.00 96.31 105 VAL A O 1
ATOM 799 N N . TYR A 1 106 ? 3.186 9.022 19.515 1.00 96.00 106 TYR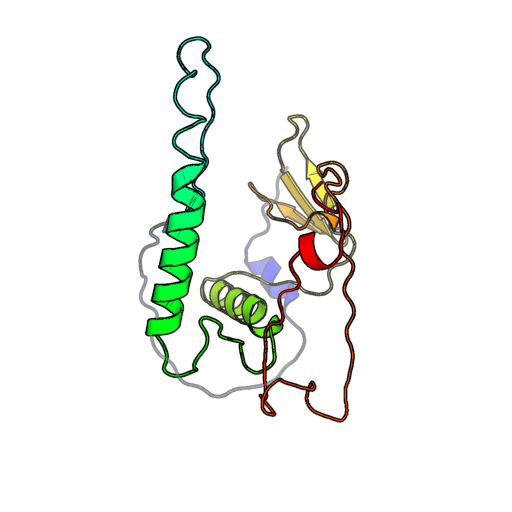 A N 1
ATOM 800 C CA . TYR A 1 106 ? 2.139 9.973 19.901 1.00 96.00 106 TYR A CA 1
ATOM 801 C C . TYR A 1 106 ? 1.069 9.378 20.838 1.00 96.00 106 TYR A C 1
ATOM 803 O O . TYR A 1 106 ? 0.012 9.982 21.018 1.00 96.00 106 TYR A O 1
ATOM 811 N N . GLY A 1 107 ? 1.322 8.212 21.443 1.00 94.31 107 GLY A N 1
ATOM 812 C CA . GLY A 1 107 ? 0.428 7.592 22.429 1.00 94.31 107 GLY A CA 1
ATOM 813 C C . GLY A 1 107 ? -0.661 6.689 21.842 1.00 94.31 107 GLY A C 1
ATOM 814 O O . GLY A 1 107 ? -1.632 6.375 22.526 1.00 94.31 107 GLY A O 1
ATOM 815 N N . GLY A 1 108 ? -0.535 6.274 20.581 1.00 93.25 108 GLY A N 1
ATOM 816 C CA . GLY A 1 108 ? -1.401 5.260 19.984 1.00 93.25 108 GLY A CA 1
ATOM 817 C C . GLY A 1 108 ? -1.080 3.858 20.505 1.00 93.25 108 GLY A C 1
ATOM 818 O O . GLY A 1 108 ? 0.071 3.428 20.485 1.00 93.25 108 GLY A O 1
ATOM 819 N N . THR A 1 109 ? -2.100 3.121 20.934 1.00 92.25 109 THR A N 1
ATOM 820 C CA . THR A 1 109 ? -1.963 1.722 21.356 1.00 92.25 109 THR A CA 1
ATOM 821 C C . THR A 1 109 ? -2.292 0.787 20.198 1.00 92.25 109 THR A C 1
ATOM 823 O O . THR A 1 109 ? -3.345 0.913 19.574 1.00 92.25 109 THR A O 1
ATOM 826 N N . TYR A 1 110 ? -1.401 -0.168 19.932 1.00 91.81 110 TYR A N 1
ATOM 827 C CA . TYR A 1 110 ? -1.566 -1.171 18.883 1.00 91.81 110 TYR A CA 1
ATOM 828 C C . TYR A 1 110 ? -1.864 -2.530 19.494 1.00 91.81 110 TYR A C 1
ATOM 830 O O . TYR A 1 110 ? -1.171 -2.971 20.406 1.00 91.81 110 TYR A O 1
ATOM 838 N N . MET A 1 111 ? -2.872 -3.203 18.952 1.00 90.88 111 MET A N 1
ATOM 839 C CA . MET A 1 111 ? -3.224 -4.569 19.317 1.00 90.88 111 MET A CA 1
ATOM 840 C C . MET A 1 111 ? -3.219 -5.407 18.043 1.00 90.88 111 MET A C 1
ATOM 842 O O . MET A 1 111 ? -3.956 -5.120 17.100 1.00 90.88 111 MET A O 1
ATOM 846 N N . LEU A 1 112 ? -2.346 -6.410 18.001 1.00 89.31 112 LEU A N 1
ATOM 847 C CA . LEU A 1 112 ? -2.280 -7.389 16.919 1.00 89.31 112 LEU A CA 1
ATOM 848 C C . LEU A 1 112 ? -2.970 -8.677 17.363 1.00 89.31 112 LEU A C 1
ATOM 850 O O . LEU A 1 112 ? -3.091 -8.937 18.555 1.00 89.31 112 LEU A O 1
ATOM 854 N N . ASN A 1 113 ? -3.391 -9.488 16.391 1.00 87.75 113 ASN A N 1
ATOM 855 C CA . ASN A 1 113 ? -3.994 -10.799 16.633 1.00 87.75 113 ASN A CA 1
ATOM 856 C C . ASN A 1 113 ? -5.244 -10.773 17.542 1.00 87.75 113 ASN A C 1
ATOM 858 O O . ASN A 1 113 ? -5.440 -11.679 18.340 1.00 87.75 113 ASN A O 1
ATOM 862 N N . LYS A 1 114 ? -6.086 -9.739 17.411 1.00 87.19 114 LYS A N 1
ATOM 863 C CA . LYS A 1 114 ? -7.424 -9.675 18.022 1.00 87.19 114 LYS A CA 1
ATOM 864 C C . LYS A 1 114 ? -8.466 -10.166 17.000 1.00 87.19 114 LYS A C 1
ATOM 866 O O . LYS A 1 114 ? -8.772 -9.419 16.064 1.00 87.19 114 LYS A O 1
ATOM 871 N N . PRO A 1 115 ? -8.962 -11.413 17.102 1.00 82.69 115 PRO A N 1
ATOM 872 C CA . PRO A 1 115 ? -10.000 -11.932 16.217 1.00 82.69 115 PRO A CA 1
ATOM 873 C C . PRO A 1 115 ? -11.379 -11.316 16.522 1.00 82.69 115 PRO A C 1
ATOM 875 O O . PRO A 1 115 ? -11.591 -10.652 17.539 1.00 82.69 115 PRO A O 1
ATOM 878 N N . ASP A 1 116 ? -12.332 -11.535 15.614 1.00 80.19 116 ASP A N 1
ATOM 879 C CA . ASP A 1 116 ? -13.758 -11.221 15.794 1.00 80.19 116 ASP A CA 1
ATOM 880 C C . ASP A 1 116 ? -14.097 -9.760 16.143 1.00 80.19 116 ASP A C 1
ATOM 882 O O . ASP A 1 116 ? -15.013 -9.478 16.917 1.00 80.19 116 ASP A O 1
ATOM 886 N N . CYS A 1 117 ? -13.396 -8.810 15.523 1.00 85.69 117 CYS A N 1
ATOM 887 C CA . CYS A 1 117 ? -13.694 -7.384 15.648 1.00 85.69 117 CYS A CA 1
ATOM 888 C C . CYS A 1 117 ? -15.048 -7.032 15.011 1.00 85.69 117 CYS A C 1
ATOM 890 O O . CYS A 1 117 ? -15.192 -7.039 13.784 1.00 85.69 117 CYS A O 1
ATOM 892 N N . LYS A 1 118 ? -16.025 -6.652 15.838 1.00 88.06 118 LYS A N 1
ATOM 893 C CA . LYS A 1 118 ? -17.344 -6.173 15.404 1.00 88.06 118 LYS A CA 1
ATOM 894 C C . LYS A 1 118 ? -17.502 -4.694 15.714 1.00 88.06 118 LYS A C 1
ATOM 896 O O . LYS A 1 118 ? -17.206 -4.247 16.817 1.00 88.06 118 LYS A O 1
ATOM 901 N N . VAL A 1 119 ? -17.970 -3.926 14.734 1.00 90.31 119 VAL A N 1
ATOM 902 C CA . VAL A 1 119 ? -18.290 -2.506 14.923 1.00 90.31 119 VAL A CA 1
ATOM 903 C C . VAL A 1 119 ? -19.725 -2.394 15.424 1.00 90.31 119 VAL A C 1
ATOM 905 O O . VAL A 1 119 ? -20.651 -2.824 14.736 1.00 90.31 119 VAL A O 1
ATOM 908 N N . GLU A 1 120 ? -19.900 -1.793 16.595 1.00 89.56 120 GLU A N 1
ATOM 909 C CA . GLU A 1 120 ? -21.206 -1.563 17.208 1.00 89.56 120 GLU A CA 1
ATOM 910 C C . GLU A 1 120 ? -21.820 -0.260 16.692 1.00 89.56 120 GLU A C 1
ATOM 912 O O . GLU A 1 120 ? -21.151 0.783 16.619 1.00 89.56 120 GLU A O 1
ATOM 917 N N . PHE A 1 121 ? -23.111 -0.312 16.372 1.00 89.62 121 PHE A N 1
ATOM 918 C CA . PHE A 1 121 ? -23.890 0.834 15.915 1.00 89.62 121 PHE A CA 1
ATOM 919 C C . PHE A 1 121 ? -25.036 1.129 16.883 1.00 89.62 121 PHE A C 1
ATOM 921 O O . PHE A 1 121 ? -25.670 0.214 17.399 1.00 89.62 121 PHE A O 1
ATOM 928 N N . ASP A 1 122 ? -25.307 2.412 17.095 1.00 89.19 122 ASP A N 1
ATOM 929 C CA . ASP A 1 122 ? -26.447 2.879 17.876 1.00 89.19 122 ASP A CA 1
ATOM 930 C C . ASP A 1 122 ? -27.775 2.674 17.134 1.00 89.19 122 ASP A C 1
ATOM 932 O O . ASP A 1 122 ? -27.802 2.438 15.921 1.00 89.19 122 ASP A O 1
ATOM 936 N N . MET A 1 123 ? -28.886 2.913 17.833 1.00 86.25 123 MET A N 1
ATOM 937 C CA . MET A 1 123 ? -30.232 2.977 17.247 1.00 86.25 123 MET A CA 1
ATOM 938 C C . MET A 1 123 ? -30.349 4.060 16.156 1.00 86.25 123 MET A C 1
ATOM 940 O O . MET A 1 123 ? -31.109 3.906 15.205 1.00 86.25 123 MET A O 1
ATOM 944 N N . GLU A 1 124 ? -29.548 5.127 16.243 1.00 85.75 124 GLU A N 1
ATOM 945 C CA . GLU A 1 124 ? -29.437 6.170 15.209 1.00 85.75 124 GLU A CA 1
ATOM 946 C C . GLU A 1 124 ? -28.527 5.775 14.023 1.00 85.75 124 GLU A C 1
ATOM 948 O O . GLU A 1 124 ? -28.315 6.569 13.103 1.00 85.75 124 GLU A O 1
ATOM 953 N N . GLY A 1 125 ? -27.916 4.586 14.047 1.00 82.31 125 GLY A N 1
ATOM 954 C CA . GLY A 1 125 ? -26.988 4.110 13.016 1.00 82.31 125 GLY A CA 1
ATOM 955 C C . GLY A 1 125 ? -25.577 4.718 13.075 1.00 82.31 125 GLY A C 1
ATOM 956 O O . GLY A 1 125 ? -24.773 4.498 12.159 1.00 82.31 125 GLY A O 1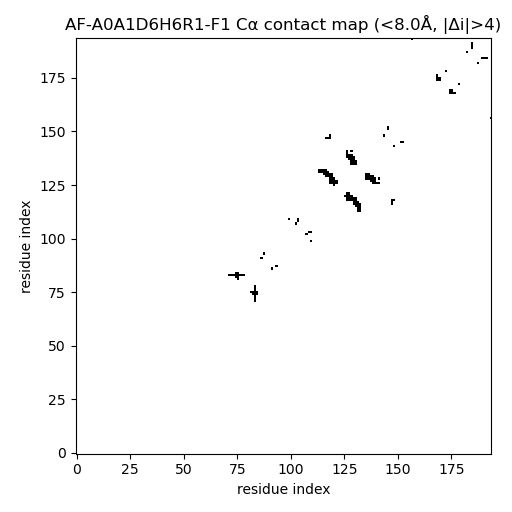
ATOM 957 N N . LYS A 1 126 ? -25.248 5.475 14.133 1.00 88.38 126 LYS A N 1
ATOM 958 C CA . LYS A 1 126 ? -23.896 6.007 14.399 1.00 88.38 126 LYS A CA 1
ATOM 959 C C . LYS A 1 126 ? -23.008 4.946 15.042 1.00 88.38 126 LYS A C 1
ATOM 961 O O . LYS A 1 126 ? -23.497 4.065 15.729 1.00 88.38 126 LYS A O 1
ATOM 966 N N . VAL A 1 127 ? -21.697 5.035 14.829 1.00 89.56 127 VAL A N 1
ATOM 967 C CA . VAL A 1 127 ? -20.736 4.111 15.454 1.00 89.56 127 VAL A CA 1
ATOM 968 C C . VAL A 1 127 ? -20.572 4.448 16.936 1.00 89.56 127 VAL A C 1
ATOM 970 O O . VAL A 1 127 ? -20.321 5.608 17.267 1.00 89.56 127 VAL A O 1
ATOM 973 N N . CYS A 1 128 ? -20.668 3.436 17.799 1.00 89.94 128 CYS A N 1
ATOM 974 C CA . CYS A 1 128 ? -20.513 3.574 19.253 1.00 89.94 128 CYS A CA 1
ATOM 975 C C . CYS A 1 128 ? -19.204 2.977 19.784 1.00 89.94 128 CYS A C 1
ATOM 977 O O . CYS A 1 128 ? -18.688 3.420 20.816 1.00 89.94 128 CYS A O 1
ATOM 979 N N . GLY A 1 129 ? -18.662 1.970 19.103 1.00 91.62 129 GLY A N 1
ATOM 980 C CA . GLY A 1 129 ? -17.475 1.262 19.558 1.00 91.62 129 GLY A CA 1
ATOM 981 C C . GLY A 1 129 ? -17.106 0.077 18.679 1.00 91.62 129 GLY A C 1
ATOM 982 O O . GLY A 1 129 ? -17.762 -0.204 17.675 1.00 91.62 129 GLY A O 1
ATOM 983 N N . VAL A 1 130 ? -16.043 -0.611 19.078 1.00 92.44 130 VAL A N 1
ATOM 984 C CA . VAL A 1 130 ? -15.606 -1.882 18.498 1.00 92.44 130 VAL A CA 1
ATOM 985 C C . VAL A 1 130 ? -15.504 -2.906 19.621 1.00 92.44 130 VAL A C 1
ATOM 987 O O . VAL A 1 130 ? -14.876 -2.630 20.642 1.00 92.44 130 VAL A O 1
ATOM 990 N N . THR A 1 131 ? -16.121 -4.066 19.428 1.00 91.75 131 THR A N 1
ATOM 991 C CA . THR A 1 131 ? -16.083 -5.197 20.359 1.00 91.75 131 THR A CA 1
ATOM 992 C C . THR A 1 131 ? -15.171 -6.290 19.807 1.00 91.75 131 THR A C 1
ATOM 994 O O . THR A 1 131 ? -15.283 -6.641 18.632 1.00 91.75 131 THR A O 1
ATOM 997 N N . SER A 1 132 ? -14.285 -6.835 20.639 1.00 90.56 132 SER A N 1
ATOM 998 C CA . SER A 1 132 ? -13.455 -8.007 20.328 1.00 90.56 132 SER A CA 1
ATOM 999 C C . SER A 1 132 ? -13.178 -8.788 21.614 1.00 90.56 132 SER A C 1
ATOM 1001 O O . SER A 1 132 ? -12.913 -8.188 22.652 1.00 90.56 132 SER A O 1
ATOM 1003 N N . GLU A 1 133 ? -13.283 -10.120 21.561 1.00 86.38 133 GLU A N 1
ATOM 1004 C CA . GLU A 1 133 ? -13.049 -11.025 22.707 1.00 86.38 133 GLU A CA 1
ATOM 1005 C C . GLU A 1 133 ? -13.834 -10.663 23.988 1.00 86.38 133 GLU A C 1
ATOM 1007 O O . GLU A 1 133 ? -13.387 -10.901 25.104 1.00 86.38 133 GLU A O 1
ATOM 1012 N N . GLY A 1 134 ? -15.024 -10.071 23.838 1.00 82.44 134 GLY A N 1
ATOM 1013 C CA . GLY A 1 134 ? -15.866 -9.643 24.963 1.00 82.44 134 GLY A CA 1
ATOM 1014 C C . GLY A 1 134 ? -15.511 -8.273 25.553 1.00 82.44 134 GLY A C 1
ATOM 1015 O O . GLY A 1 134 ? -16.229 -7.786 26.425 1.00 82.44 134 GLY A O 1
ATOM 1016 N N . GLU A 1 135 ? -14.469 -7.612 25.049 1.00 86.81 135 GLU A N 1
ATOM 1017 C CA . GLU A 1 135 ? -14.085 -6.252 25.425 1.00 86.81 135 GLU A CA 1
ATOM 1018 C C . GLU A 1 135 ? -14.591 -5.248 24.382 1.00 86.81 135 GLU A C 1
ATOM 1020 O O . GLU A 1 135 ? -14.390 -5.430 23.180 1.00 86.81 135 GLU A O 1
ATOM 1025 N N . THR A 1 136 ? -15.228 -4.159 24.827 1.00 89.88 136 THR A N 1
ATOM 1026 C CA . THR A 1 136 ? -15.726 -3.100 23.934 1.00 89.88 136 THR A CA 1
ATOM 1027 C C . THR A 1 136 ? -14.958 -1.797 24.134 1.00 89.88 136 THR A C 1
ATOM 1029 O O . THR A 1 136 ? -15.081 -1.128 25.164 1.00 89.88 136 THR A O 1
ATOM 1032 N N . ALA A 1 137 ? -14.232 -1.379 23.100 1.00 91.06 137 ALA A N 1
ATOM 1033 C CA . ALA A 1 137 ? -13.590 -0.074 23.025 1.00 91.06 137 ALA A CA 1
ATOM 1034 C C . ALA A 1 137 ? -14.567 0.962 22.445 1.00 91.06 137 ALA A C 1
ATOM 1036 O O . ALA A 1 137 ? -14.987 0.865 21.291 1.00 91.06 137 ALA A O 1
ATOM 1037 N N . LYS A 1 138 ? -14.932 1.978 23.235 1.00 93.00 138 LYS A N 1
ATOM 1038 C CA . LYS A 1 138 ? -15.844 3.049 22.798 1.00 93.00 138 LYS A CA 1
ATOM 1039 C C . LYS A 1 138 ? -15.111 4.098 21.970 1.00 93.00 138 LYS A C 1
ATOM 1041 O O . LYS A 1 138 ? -14.050 4.579 22.364 1.00 93.00 138 LYS A O 1
ATOM 1046 N N . CYS A 1 139 ? -15.701 4.514 20.854 1.00 91.25 139 CYS A N 1
ATOM 1047 C CA . CYS A 1 139 ? -15.098 5.506 19.967 1.00 91.25 139 CYS A CA 1
ATOM 1048 C C . CYS A 1 139 ? -16.159 6.308 19.202 1.00 91.25 139 CYS A C 1
ATOM 1050 O O . CYS A 1 139 ? -17.276 5.855 18.982 1.00 91.25 139 CYS A O 1
ATOM 1052 N N . LYS A 1 140 ? -15.802 7.535 18.799 1.00 91.69 140 LYS A N 1
ATOM 1053 C CA . LYS A 1 140 ? -16.693 8.430 18.030 1.00 91.69 140 LYS A CA 1
ATOM 1054 C C . LYS A 1 140 ? -16.605 8.204 16.519 1.00 91.69 140 LYS A C 1
ATOM 1056 O O . LYS A 1 140 ? -17.486 8.619 15.773 1.00 91.69 140 LYS A O 1
ATOM 1061 N N . LYS A 1 141 ? -15.483 7.650 16.060 1.00 92.00 141 LYS A N 1
ATOM 1062 C CA . LYS A 1 141 ? -15.161 7.405 14.654 1.00 92.00 141 LYS A CA 1
ATOM 1063 C C . LYS A 1 141 ? -14.361 6.113 14.570 1.00 92.00 141 LYS A C 1
ATOM 1065 O O . LYS A 1 141 ? -13.516 5.870 15.427 1.00 92.00 141 LYS A O 1
ATOM 1070 N N . VAL A 1 142 ? -14.605 5.340 13.518 1.00 92.25 142 VAL A N 1
ATOM 1071 C CA . VAL A 1 142 ? -13.866 4.116 13.196 1.00 92.25 142 VAL A CA 1
ATOM 1072 C C . VAL A 1 142 ? -13.389 4.212 11.759 1.00 92.25 142 VAL A C 1
ATOM 1074 O O . VAL A 1 142 ? -14.149 4.596 10.870 1.00 92.25 142 VAL A O 1
ATOM 1077 N N . VAL A 1 143 ? -12.125 3.862 11.545 1.00 92.69 143 VAL A N 1
ATOM 1078 C CA . VAL A 1 143 ? -11.527 3.678 10.224 1.00 92.69 143 VAL A CA 1
ATOM 1079 C C . VAL A 1 143 ? -11.172 2.203 10.119 1.00 92.69 143 VAL A C 1
ATOM 1081 O O . VAL A 1 143 ? -10.502 1.674 11.000 1.00 92.69 143 VAL A O 1
ATOM 1084 N N . CYS A 1 144 ? -11.659 1.530 9.082 1.00 91.56 144 CYS A N 1
ATOM 1085 C CA . CYS A 1 144 ? -11.425 0.104 8.882 1.00 91.56 144 CYS A CA 1
ATOM 1086 C C . CYS A 1 144 ? -11.400 -0.248 7.391 1.00 91.56 144 CYS A C 1
ATOM 1088 O O . CYS A 1 144 ? -11.905 0.495 6.547 1.00 91.56 144 CYS A O 1
ATOM 1090 N N . ASP A 1 145 ? -10.784 -1.385 7.089 1.00 91.75 145 ASP A N 1
ATOM 1091 C CA . ASP A 1 145 ? -10.776 -1.997 5.763 1.00 91.75 145 ASP A CA 1
ATOM 1092 C C . ASP A 1 145 ? -12.162 -2.598 5.417 1.00 91.75 145 ASP A C 1
ATOM 1094 O O . ASP A 1 145 ? -12.873 -3.053 6.321 1.00 91.75 145 ASP A O 1
ATOM 1098 N N . PRO A 1 146 ? -12.557 -2.637 4.125 1.00 91.56 146 PRO A N 1
ATOM 1099 C CA . PRO A 1 146 ? -13.781 -3.286 3.647 1.00 91.56 146 PRO A CA 1
ATOM 1100 C C . PRO A 1 146 ? -14.104 -4.675 4.216 1.00 91.56 146 PRO A C 1
ATOM 1102 O O . PRO A 1 146 ? -15.282 -5.018 4.320 1.00 91.56 146 PRO A O 1
ATOM 1105 N N . SER A 1 147 ? -13.104 -5.469 4.598 1.00 89.19 147 SER A N 1
ATOM 1106 C CA . SER A 1 147 ? -13.287 -6.821 5.143 1.00 89.19 147 SER A CA 1
ATOM 1107 C C . SER A 1 147 ? -13.992 -6.820 6.500 1.00 89.19 147 SER A C 1
ATOM 1109 O O . SER A 1 147 ? -14.722 -7.765 6.788 1.00 89.19 147 SER A O 1
ATOM 1111 N N . TYR A 1 148 ? -13.844 -5.755 7.297 1.00 88.06 148 TYR A N 1
ATOM 1112 C CA . TYR A 1 148 ? -14.515 -5.616 8.597 1.00 88.06 148 TYR A CA 1
ATOM 1113 C C . TYR A 1 148 ? -15.982 -5.170 8.471 1.00 88.06 148 TYR A C 1
ATOM 1115 O O . TYR A 1 148 ? -16.771 -5.381 9.388 1.00 88.06 148 TYR A O 1
ATOM 1123 N N . LEU A 1 149 ? -16.369 -4.552 7.346 1.00 89.00 149 LEU A N 1
ATOM 1124 C CA . LEU A 1 149 ? -17.710 -3.993 7.122 1.00 89.00 149 LEU A CA 1
ATOM 1125 C C . LEU A 1 149 ? -18.262 -4.346 5.735 1.00 89.00 149 LEU A C 1
ATOM 1127 O O . LEU A 1 149 ? -18.596 -3.473 4.931 1.00 89.00 149 LEU A O 1
ATOM 1131 N N . GLN A 1 150 ? -18.446 -5.641 5.480 1.00 86.94 150 GLN A N 1
ATOM 1132 C CA . GLN A 1 150 ? -18.948 -6.144 4.194 1.00 86.94 150 GLN A CA 1
ATOM 1133 C C . GLN A 1 150 ? -20.342 -5.599 3.821 1.00 86.94 150 GLN A C 1
ATOM 1135 O O . GLN A 1 150 ? -20.641 -5.395 2.648 1.00 86.94 150 GLN A O 1
ATOM 1140 N N . ASN A 1 151 ? -21.169 -5.268 4.818 1.00 87.31 151 ASN A N 1
ATOM 1141 C CA . ASN A 1 151 ? -22.525 -4.743 4.616 1.00 87.31 151 ASN A CA 1
ATOM 1142 C C . ASN A 1 151 ? -22.562 -3.287 4.117 1.00 87.31 151 ASN A C 1
ATOM 1144 O O . ASN A 1 151 ? -23.607 -2.820 3.669 1.00 87.31 151 ASN A O 1
ATOM 1148 N N . LYS A 1 152 ? -21.449 -2.546 4.215 1.00 87.56 152 LYS A N 1
ATOM 1149 C CA . LYS A 1 152 ? -21.361 -1.127 3.817 1.00 87.56 152 LYS A CA 1
ATOM 1150 C C . LYS A 1 152 ? -20.463 -0.900 2.599 1.00 87.56 152 LYS A C 1
ATOM 1152 O O . LYS A 1 152 ? -20.105 0.239 2.306 1.00 87.56 152 LYS A O 1
ATOM 1157 N N . VAL A 1 153 ? -20.104 -1.962 1.877 1.00 93.56 153 VAL A N 1
ATOM 1158 C CA . VAL A 1 153 ? -19.229 -1.887 0.701 1.00 93.56 153 VAL A CA 1
ATOM 1159 C C . VAL A 1 153 ? -19.909 -2.449 -0.540 1.00 93.56 153 VAL A C 1
ATOM 1161 O O . VAL A 1 153 ? -20.743 -3.347 -0.476 1.00 93.56 153 VAL A O 1
ATOM 1164 N N . ARG A 1 154 ? -19.541 -1.907 -1.704 1.00 93.56 154 ARG A N 1
ATOM 1165 C CA . ARG A 1 154 ? -20.019 -2.365 -3.012 1.00 93.56 154 ARG A CA 1
ATOM 1166 C C . ARG A 1 154 ? -18.842 -2.878 -3.824 1.00 93.56 154 ARG A C 1
ATOM 1168 O O . ARG A 1 154 ? -17.819 -2.206 -3.931 1.00 93.56 154 ARG A O 1
ATOM 1175 N N . LYS A 1 155 ? -19.006 -4.040 -4.450 1.00 90.06 155 LYS A N 1
ATOM 1176 C CA . LYS A 1 155 ? -18.007 -4.594 -5.365 1.00 90.06 155 LYS A CA 1
ATOM 1177 C C . LYS A 1 155 ? -17.931 -3.752 -6.642 1.00 90.06 155 LYS A C 1
ATOM 1179 O O . LYS A 1 155 ? -18.932 -3.606 -7.334 1.00 90.06 155 LYS A O 1
ATOM 1184 N N . ILE A 1 156 ? -16.746 -3.217 -6.937 1.00 91.31 156 ILE A N 1
ATOM 1185 C CA . ILE A 1 156 ? -16.499 -2.375 -8.121 1.00 91.31 156 ILE A CA 1
ATOM 1186 C C . ILE A 1 156 ? -15.847 -3.183 -9.247 1.00 91.31 156 ILE A C 1
ATOM 1188 O O . ILE A 1 156 ? -16.204 -3.011 -10.400 1.00 91.31 156 ILE A O 1
ATOM 1192 N N . GLY A 1 157 ? -14.945 -4.111 -8.924 1.00 90.12 157 GLY A N 1
ATOM 1193 C CA . GLY A 1 157 ? -14.227 -4.890 -9.929 1.00 90.12 157 GLY A CA 1
ATOM 1194 C C . GLY A 1 157 ? -13.469 -6.066 -9.328 1.00 90.12 157 GLY A C 1
ATOM 1195 O O . GLY A 1 157 ? -13.620 -6.389 -8.145 1.00 90.12 157 GLY A O 1
ATOM 1196 N N . ARG A 1 158 ? -12.666 -6.735 -10.157 1.00 91.00 158 ARG A N 1
ATOM 1197 C CA . ARG A 1 158 ? -11.754 -7.809 -9.740 1.00 91.00 158 ARG A CA 1
ATOM 1198 C C . ARG A 1 158 ? -10.374 -7.538 -10.325 1.00 91.00 158 ARG A C 1
ATOM 1200 O O . ARG A 1 158 ? -10.265 -7.132 -11.477 1.00 91.00 158 ARG A O 1
ATOM 1207 N N . VAL A 1 159 ? -9.336 -7.790 -9.537 1.00 92.62 159 VAL A N 1
ATOM 1208 C CA . VAL A 1 159 ? -7.939 -7.622 -9.949 1.00 92.62 159 VAL A CA 1
ATOM 1209 C C . VAL A 1 159 ? -7.246 -8.970 -9.843 1.00 92.62 159 VAL A C 1
ATOM 1211 O O . VAL A 1 159 ? -7.371 -9.647 -8.826 1.00 92.62 159 VAL A O 1
ATOM 1214 N N . VAL A 1 160 ? -6.513 -9.344 -10.888 1.00 94.31 160 VAL A N 1
ATOM 1215 C CA . VAL A 1 160 ? -5.639 -10.520 -10.879 1.00 94.31 160 VAL A CA 1
ATOM 1216 C C . VAL A 1 160 ? -4.224 -10.050 -10.574 1.00 94.31 160 VAL A C 1
ATOM 1218 O O . VAL A 1 160 ? -3.750 -9.085 -11.174 1.00 94.31 160 VAL A O 1
ATOM 1221 N N . ARG A 1 161 ? -3.561 -10.718 -9.631 1.00 96.31 161 ARG A N 1
ATOM 1222 C CA . ARG A 1 161 ? -2.158 -10.482 -9.281 1.00 96.31 161 ARG A CA 1
ATOM 1223 C C . ARG A 1 161 ? -1.423 -11.811 -9.360 1.00 96.31 161 ARG A C 1
ATOM 1225 O O . ARG A 1 161 ? -1.914 -12.802 -8.829 1.00 96.31 161 ARG A O 1
ATOM 1232 N N . ALA A 1 162 ? -0.275 -11.816 -10.025 1.00 96.12 162 ALA A N 1
ATOM 1233 C CA . ALA A 1 162 ? 0.605 -12.970 -10.127 1.00 96.12 162 ALA A CA 1
ATOM 1234 C C . ALA A 1 162 ? 1.994 -12.563 -9.634 1.00 96.12 162 ALA A C 1
ATOM 1236 O O . ALA A 1 162 ? 2.476 -11.482 -9.970 1.00 96.12 162 ALA A O 1
ATOM 1237 N N . ILE A 1 163 ? 2.603 -13.421 -8.820 1.00 95.75 163 ILE A N 1
ATOM 1238 C CA . ILE A 1 163 ? 3.965 -13.249 -8.318 1.00 95.75 163 ILE A CA 1
ATOM 1239 C C . ILE A 1 163 ? 4.788 -14.369 -8.940 1.00 95.75 163 ILE A C 1
ATOM 1241 O O . ILE A 1 163 ? 4.456 -15.541 -8.773 1.00 95.75 163 ILE A O 1
ATOM 1245 N N . ALA A 1 164 ? 5.827 -13.999 -9.681 1.00 95.00 164 ALA A N 1
ATOM 1246 C CA . ALA A 1 164 ? 6.738 -14.932 -10.324 1.00 95.00 164 ALA A CA 1
ATOM 1247 C C . ALA A 1 164 ? 8.139 -14.744 -9.741 1.00 95.00 164 ALA A C 1
ATOM 1249 O O . ALA A 1 164 ? 8.626 -13.619 -9.646 1.00 95.00 164 ALA A O 1
ATOM 1250 N N . ILE A 1 165 ? 8.770 -15.850 -9.351 1.00 95.38 165 ILE A N 1
ATOM 1251 C CA . ILE A 1 165 ? 10.164 -15.879 -8.909 1.00 95.38 165 ILE A CA 1
ATOM 1252 C C . ILE A 1 165 ? 10.993 -16.334 -10.104 1.00 95.38 165 ILE A C 1
ATOM 1254 O O . ILE A 1 165 ? 10.700 -17.364 -10.708 1.00 95.38 165 ILE A O 1
ATOM 1258 N N . MET A 1 166 ? 12.005 -15.550 -10.458 1.00 93.25 166 MET A N 1
ATOM 1259 C CA . MET A 1 166 ? 12.855 -15.802 -11.616 1.00 93.25 166 MET A CA 1
ATOM 1260 C C . MET A 1 166 ? 14.304 -15.947 -11.163 1.00 93.25 166 MET A C 1
ATOM 1262 O O . MET A 1 166 ? 14.754 -15.239 -10.267 1.00 93.25 166 MET A O 1
ATOM 1266 N N . SER A 1 167 ? 15.030 -16.866 -11.795 1.00 94.94 167 SER A N 1
ATOM 1267 C CA . SER A 1 167 ? 16.471 -17.059 -11.591 1.00 94.94 167 SER A CA 1
ATOM 1268 C C . SER A 1 167 ? 17.335 -16.156 -12.479 1.00 94.94 167 SER A C 1
ATOM 1270 O O . SER A 1 167 ? 18.554 -16.162 -12.349 1.00 94.94 167 SER A O 1
ATOM 1272 N N . HIS A 1 168 ? 16.718 -15.404 -13.392 1.00 93.75 168 HIS A N 1
ATOM 1273 C CA . HIS A 1 168 ? 17.380 -14.537 -14.364 1.00 93.75 168 HIS A CA 1
ATOM 1274 C C . HIS A 1 168 ? 16.655 -13.183 -14.470 1.00 93.75 168 HIS A C 1
ATOM 1276 O O . HIS A 1 168 ? 15.453 -13.118 -14.182 1.00 93.75 168 HIS A O 1
ATOM 1282 N N . PRO A 1 169 ? 17.352 -12.107 -14.889 1.00 92.19 169 PRO A N 1
ATOM 1283 C CA . PRO A 1 169 ? 16.730 -10.818 -15.180 1.00 92.19 169 PRO A CA 1
ATOM 1284 C C . PRO A 1 169 ? 15.677 -10.922 -16.285 1.00 92.19 169 PRO A C 1
ATOM 1286 O O . PRO A 1 169 ? 15.716 -11.811 -17.134 1.00 92.19 169 PRO A O 1
ATOM 1289 N N . ILE A 1 170 ? 14.742 -9.974 -16.305 1.00 92.94 170 ILE A N 1
ATOM 1290 C CA . ILE A 1 170 ? 13.725 -9.906 -17.357 1.00 92.94 170 ILE A CA 1
ATOM 1291 C C . ILE A 1 170 ? 14.418 -9.591 -18.700 1.00 92.94 170 ILE A C 1
ATOM 1293 O O . ILE A 1 170 ? 15.251 -8.687 -18.754 1.00 92.94 170 ILE A O 1
ATOM 1297 N N . PRO A 1 171 ? 14.101 -10.300 -19.799 1.00 93.69 171 PRO A N 1
ATOM 1298 C CA . PRO A 1 171 ? 14.706 -10.021 -21.099 1.00 93.69 171 PRO A CA 1
ATOM 1299 C C . PRO A 1 171 ? 14.352 -8.610 -21.596 1.00 93.69 171 PRO A C 1
ATOM 1301 O O . PRO A 1 171 ? 13.272 -8.093 -21.314 1.00 93.69 171 PRO A O 1
ATOM 1304 N N . ASN A 1 172 ? 15.241 -8.008 -22.392 1.00 92.38 172 ASN A N 1
ATOM 1305 C CA . ASN A 1 172 ? 15.078 -6.669 -22.985 1.00 92.38 172 ASN A CA 1
ATOM 1306 C C . ASN A 1 172 ? 14.964 -5.508 -21.976 1.00 92.38 172 ASN A C 1
ATOM 1308 O O . ASN A 1 172 ? 14.387 -4.470 -22.295 1.00 92.38 172 ASN A O 1
ATOM 1312 N N . THR A 1 173 ? 15.521 -5.651 -20.770 1.00 90.62 173 THR A N 1
ATOM 1313 C CA . THR A 1 173 ? 15.564 -4.575 -19.758 1.00 90.62 173 THR A CA 1
ATOM 1314 C C . THR A 1 173 ? 16.982 -4.095 -19.443 1.00 90.62 173 THR A C 1
ATOM 1316 O O . THR A 1 173 ? 17.191 -3.447 -18.419 1.00 90.62 173 THR A O 1
ATOM 1319 N N . ASN A 1 174 ? 17.967 -4.401 -20.296 1.00 89.12 174 ASN A N 1
ATOM 1320 C CA . ASN A 1 174 ? 19.387 -4.088 -20.072 1.00 89.12 174 ASN A CA 1
ATOM 1321 C C . ASN A 1 174 ? 19.897 -4.577 -18.703 1.00 89.12 174 ASN A C 1
ATOM 1323 O O . ASN A 1 174 ? 20.600 -3.850 -18.012 1.00 89.12 174 ASN A O 1
ATOM 1327 N N . GLU A 1 175 ? 19.469 -5.774 -18.287 1.00 87.31 175 GLU A N 1
ATOM 1328 C CA . GLU A 1 175 ? 19.830 -6.384 -16.995 1.00 87.31 175 GLU A CA 1
ATOM 1329 C C . GLU A 1 175 ? 19.487 -5.513 -15.768 1.00 87.31 175 GLU A C 1
ATOM 1331 O O . GLU A 1 175 ? 20.090 -5.638 -14.704 1.00 87.31 175 GLU A O 1
ATOM 1336 N N . SER A 1 176 ? 18.473 -4.646 -15.891 1.00 87.75 176 SER A N 1
ATOM 1337 C CA . SER A 1 176 ? 18.032 -3.773 -14.799 1.00 87.75 176 SER A CA 1
ATOM 1338 C C . SER A 1 176 ? 17.564 -4.576 -13.583 1.00 87.75 176 SER A C 1
ATOM 1340 O O . SER A 1 176 ? 16.732 -5.478 -13.697 1.00 87.75 176 SER A O 1
ATOM 1342 N N . HIS A 1 177 ? 18.030 -4.182 -12.395 1.00 88.31 177 HIS A N 1
ATOM 1343 C CA . HIS A 1 177 ? 17.652 -4.808 -11.123 1.00 88.31 177 HIS A CA 1
ATOM 1344 C C . HIS A 1 177 ? 16.178 -4.595 -10.739 1.00 88.31 177 HIS A C 1
ATOM 1346 O O . HIS A 1 177 ? 15.608 -5.391 -9.995 1.00 88.31 177 HIS A O 1
ATOM 1352 N N . SER A 1 178 ? 15.551 -3.522 -11.224 1.00 90.75 178 SER A N 1
ATOM 1353 C CA . SER A 1 178 ? 14.132 -3.231 -11.026 1.00 90.75 178 SER A CA 1
ATOM 1354 C C . SER A 1 178 ? 13.567 -2.512 -12.250 1.00 90.75 178 SER A C 1
ATOM 1356 O O . SER A 1 178 ? 14.258 -1.749 -12.921 1.00 90.75 178 SER A O 1
ATOM 1358 N N . VAL A 1 179 ? 12.306 -2.789 -12.583 1.00 92.31 179 VAL A N 1
ATOM 1359 C CA . VAL A 1 179 ? 11.645 -2.216 -13.760 1.00 92.31 179 VAL A CA 1
ATOM 1360 C C . VAL A 1 179 ? 10.136 -2.171 -13.552 1.00 92.31 179 VAL A C 1
ATOM 1362 O O . VAL A 1 179 ? 9.562 -3.027 -12.877 1.00 92.31 179 VAL A O 1
ATOM 1365 N N . GLN A 1 180 ? 9.481 -1.189 -14.168 1.00 92.56 180 GLN A N 1
ATOM 1366 C CA . GLN A 1 180 ? 8.033 -1.170 -14.330 1.00 92.56 180 GLN A CA 1
ATOM 1367 C C . GLN A 1 180 ? 7.685 -1.366 -15.803 1.00 92.56 180 GLN A C 1
ATOM 1369 O O . GLN A 1 180 ? 8.089 -0.580 -16.656 1.00 92.56 180 GLN A O 1
ATOM 1374 N N . ILE A 1 181 ? 6.892 -2.396 -16.093 1.00 92.94 181 ILE A N 1
ATOM 1375 C CA . ILE A 1 181 ? 6.407 -2.688 -17.442 1.00 92.94 181 ILE A CA 1
ATOM 1376 C C . ILE A 1 181 ? 4.931 -2.307 -17.508 1.00 92.94 181 ILE A C 1
ATOM 1378 O O . ILE A 1 181 ? 4.111 -2.804 -16.736 1.00 92.94 181 ILE A O 1
ATOM 1382 N N . ILE A 1 182 ? 4.590 -1.412 -18.431 1.00 93.25 182 ILE A N 1
ATOM 1383 C CA . ILE A 1 182 ? 3.211 -0.998 -18.695 1.00 93.25 182 ILE A CA 1
ATOM 1384 C C . ILE A 1 182 ? 2.802 -1.607 -20.031 1.00 93.25 182 ILE A C 1
ATOM 1386 O O . ILE A 1 182 ? 3.465 -1.382 -21.038 1.00 93.25 182 ILE A O 1
ATOM 1390 N N . LEU A 1 183 ? 1.697 -2.355 -20.041 1.00 92.44 183 LEU A N 1
ATOM 1391 C CA . LEU A 1 183 ? 1.124 -2.948 -21.249 1.00 92.44 183 LEU A CA 1
ATOM 1392 C C . LEU A 1 183 ? -0.196 -2.239 -21.601 1.00 92.44 183 LEU A C 1
ATOM 1394 O O . LEU A 1 183 ? -1.238 -2.549 -21.013 1.00 92.44 183 LEU A O 1
ATOM 1398 N N . PRO A 1 184 ? -0.180 -1.261 -22.524 1.00 92.81 184 PRO A N 1
ATOM 1399 C CA . PRO A 1 184 ? -1.374 -0.561 -22.975 1.00 92.81 184 PRO A CA 1
ATOM 1400 C C . PRO A 1 184 ? -2.483 -1.506 -23.450 1.00 92.81 184 PRO A C 1
ATOM 1402 O O . PRO A 1 184 ? -2.281 -2.357 -24.314 1.00 92.81 184 PRO A O 1
ATOM 1405 N N . GLN A 1 185 ? -3.709 -1.287 -22.964 1.00 89.94 185 GLN A N 1
ATOM 1406 C CA . GLN A 1 185 ? -4.865 -2.137 -23.286 1.00 89.94 185 GLN A CA 1
ATOM 1407 C C . GLN A 1 185 ? -5.119 -2.302 -24.794 1.00 89.94 185 GLN A C 1
ATOM 1409 O O . GLN A 1 185 ? -5.523 -3.377 -25.233 1.00 89.94 185 GLN A O 1
ATOM 1414 N N . LYS A 1 186 ? -4.848 -1.251 -25.586 1.00 89.25 186 LYS A N 1
ATOM 1415 C CA . LYS A 1 186 ? -5.054 -1.250 -27.041 1.00 89.25 186 LYS A CA 1
ATOM 1416 C C . LYS A 1 186 ? -4.121 -2.230 -27.756 1.00 89.25 186 LYS A C 1
ATOM 1418 O O . LYS A 1 186 ? -4.550 -2.843 -28.723 1.00 89.25 186 LYS A O 1
ATOM 1423 N N . GLN A 1 187 ? -2.894 -2.415 -27.263 1.00 90.75 187 GLN A N 1
ATOM 1424 C CA . GLN A 1 187 ? -1.929 -3.358 -27.843 1.00 90.75 187 GL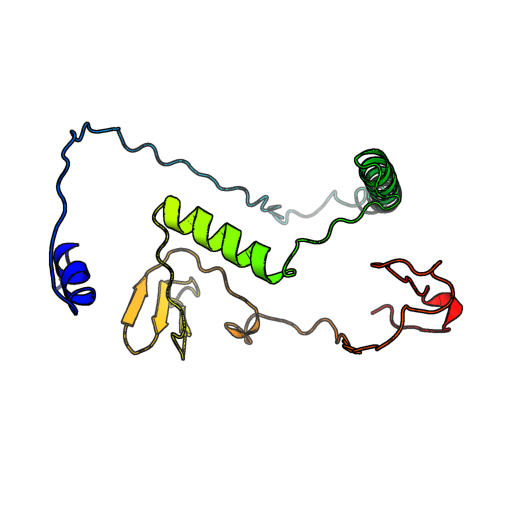N A CA 1
ATOM 1425 C C . GLN A 1 187 ? -2.316 -4.818 -27.582 1.00 90.75 187 GLN A C 1
ATOM 1427 O O . GLN A 1 187 ? -1.954 -5.699 -28.349 1.00 90.75 187 GLN A O 1
ATOM 1432 N N . LEU A 1 188 ? -3.083 -5.065 -26.518 1.00 89.00 188 LEU A N 1
ATOM 1433 C CA . LEU A 1 188 ? -3.530 -6.400 -26.123 1.00 89.00 188 LEU A CA 1
ATOM 1434 C C . LEU A 1 188 ? -4.973 -6.707 -26.554 1.00 89.00 188 LEU A C 1
ATOM 1436 O O . LEU A 1 188 ? -5.519 -7.731 -26.151 1.00 89.00 188 LEU A O 1
ATOM 1440 N N . GLY A 1 189 ? -5.637 -5.799 -27.280 1.00 86.81 189 GLY A N 1
ATOM 1441 C CA . GLY A 1 189 ? -7.055 -5.941 -27.637 1.00 86.81 189 GLY A CA 1
ATOM 1442 C C . GLY A 1 189 ? -7.994 -6.066 -26.426 1.00 86.81 189 GLY A C 1
ATOM 1443 O O . GLY A 1 189 ? -9.113 -6.566 -26.553 1.00 86.81 189 GLY A O 1
ATOM 1444 N N . ARG A 1 190 ? -7.556 -5.639 -25.233 1.00 87.19 190 ARG A N 1
ATOM 1445 C CA . ARG A 1 190 ? -8.323 -5.792 -23.990 1.00 87.19 190 ARG A CA 1
ATOM 1446 C C . ARG A 1 190 ? -9.401 -4.717 -23.884 1.00 87.19 190 ARG A C 1
ATOM 1448 O O . ARG A 1 190 ? -9.151 -3.543 -24.137 1.00 87.19 190 ARG A O 1
ATOM 1455 N N . ARG A 1 191 ? -10.588 -5.121 -23.422 1.00 76.31 191 ARG A N 1
ATOM 1456 C CA . ARG A 1 191 ? -11.742 -4.244 -23.142 1.00 76.31 191 ARG A CA 1
ATOM 1457 C C . ARG A 1 191 ? -12.039 -4.130 -21.642 1.00 76.31 191 ARG A C 1
ATOM 1459 O O . ARG A 1 191 ? -13.191 -4.037 -21.245 1.00 76.31 191 ARG A O 1
ATOM 1466 N N . SER A 1 192 ? -11.016 -4.183 -20.790 1.00 64.56 192 SER A N 1
ATOM 1467 C CA . SER A 1 192 ? -11.183 -4.227 -19.328 1.00 64.56 192 SER A CA 1
ATOM 1468 C C . SER A 1 192 ? -11.447 -2.857 -18.688 1.00 64.56 192 SER A C 1
ATOM 1470 O O . SER A 1 192 ? -11.036 -2.633 -17.557 1.00 64.56 192 SER A O 1
ATOM 1472 N N . ASN A 1 193 ? -12.080 -1.931 -19.410 1.00 50.75 193 ASN A N 1
ATOM 1473 C CA . ASN A 1 193 ? -12.377 -0.593 -18.905 1.00 50.75 193 ASN A CA 1
ATOM 1474 C C . ASN A 1 193 ? -13.825 -0.545 -18.390 1.00 50.75 193 ASN A C 1
ATOM 1476 O O . ASN A 1 193 ? -14.692 0.060 -19.017 1.00 50.75 193 ASN A O 1
ATOM 1480 N N . MET A 1 194 ? -14.065 -1.268 -17.291 1.00 42.28 194 MET A N 1
ATOM 1481 C CA . MET A 1 194 ? -15.163 -1.106 -16.326 1.00 42.28 194 MET A CA 1
ATOM 1482 C C . MET A 1 194 ? -14.843 -1.893 -15.057 1.00 42.28 194 MET A C 1
ATOM 1484 O O . MET A 1 194 ? -14.425 -3.068 -15.186 1.00 42.28 194 MET A O 1
#

Nearest PDB structures (foldseek):
  9c3c-assembly1_g  TM=2.316E-01  e=7.882E+00  Oryctolagus cuniculus
  9c3c-assembly1_d  TM=1.149E-01  e=6.902E+00  Oryctolagus cuniculus